Protein AF-A0A1G0WG07-F1 (afdb_monomer_lite)

Structure (mmCIF, N/CA/C/O backbone):
data_AF-A0A1G0WG07-F1
#
_entry.id   AF-A0A1G0WG07-F1
#
loop_
_atom_site.group_PDB
_atom_site.id
_atom_site.type_symbol
_atom_site.label_atom_id
_atom_site.label_alt_id
_atom_site.label_comp_id
_atom_site.label_asym_id
_atom_site.label_entity_id
_atom_site.label_seq_id
_atom_site.pdbx_PDB_ins_code
_atom_site.Cartn_x
_atom_site.Cartn_y
_atom_site.Cartn_z
_atom_site.occupancy
_atom_site.B_iso_or_equiv
_atom_site.auth_seq_id
_atom_site.auth_comp_id
_atom_site.auth_asym_id
_atom_site.auth_atom_id
_atom_site.pdbx_PDB_model_num
ATOM 1 N N . MET A 1 1 ? -19.596 -6.725 24.950 1.00 87.00 1 MET A N 1
ATOM 2 C CA . MET A 1 1 ? -20.699 -6.196 24.105 1.00 87.00 1 MET A CA 1
ATOM 3 C C . MET A 1 1 ? -20.210 -5.169 23.087 1.00 87.00 1 MET A C 1
ATOM 5 O O . MET A 1 1 ? -20.253 -5.503 21.915 1.00 87.00 1 MET A O 1
ATOM 9 N N . LEU A 1 2 ? -19.733 -3.978 23.482 1.00 92.81 2 LEU A N 1
ATOM 10 C CA . LEU A 1 2 ? -19.114 -3.009 22.552 1.00 92.81 2 LEU A CA 1
ATOM 11 C C . LEU A 1 2 ? -17.633 -3.329 22.285 1.00 92.81 2 LEU A C 1
ATOM 13 O O . LEU A 1 2 ? -17.226 -3.402 21.132 1.00 92.81 2 LEU A O 1
ATOM 17 N N . GLU A 1 3 ? -16.863 -3.596 23.345 1.00 92.25 3 GLU A N 1
ATOM 18 C CA . GLU A 1 3 ? -15.443 -3.988 23.284 1.00 92.25 3 GLU A CA 1
ATOM 19 C C . GLU A 1 3 ? -15.195 -5.109 22.257 1.00 92.25 3 GLU A C 1
ATOM 21 O O . GLU A 1 3 ? -14.347 -4.994 21.378 1.00 92.25 3 GLU A O 1
ATOM 26 N N . ASP A 1 4 ? -16.015 -6.165 22.296 1.00 95.06 4 ASP A N 1
ATOM 27 C CA . ASP A 1 4 ? -15.903 -7.305 21.379 1.00 95.06 4 ASP A CA 1
ATOM 28 C C . ASP A 1 4 ? -16.138 -6.910 19.916 1.00 95.06 4 ASP A C 1
ATOM 30 O O . ASP A 1 4 ? -15.509 -7.465 19.016 1.00 95.06 4 ASP A O 1
ATOM 34 N N . GLN A 1 5 ? -17.051 -5.968 19.659 1.00 96.38 5 GLN A N 1
ATOM 35 C CA . GLN A 1 5 ? -17.321 -5.482 18.305 1.00 96.38 5 GLN A CA 1
ATOM 36 C C . GLN A 1 5 ? -16.187 -4.589 17.807 1.00 96.38 5 GLN A C 1
ATOM 38 O O . GLN A 1 5 ? -15.785 -4.716 16.654 1.00 96.38 5 GLN A O 1
ATOM 43 N N . LEU A 1 6 ? -15.618 -3.754 18.681 1.00 94.75 6 LEU A N 1
ATOM 44 C CA . LEU A 1 6 ? -14.428 -2.964 18.367 1.00 94.75 6 LEU A CA 1
ATOM 45 C C . LEU A 1 6 ? -13.230 -3.864 18.062 1.00 94.75 6 LEU A C 1
ATOM 47 O O . LEU A 1 6 ? -12.547 -3.641 17.069 1.00 94.75 6 LEU A O 1
ATOM 51 N N . ASN A 1 7 ? -13.013 -4.923 18.842 1.00 94.75 7 ASN A N 1
ATOM 52 C CA . ASN A 1 7 ? -11.935 -5.881 18.592 1.00 94.75 7 ASN A CA 1
ATOM 53 C C . ASN A 1 7 ? -12.128 -6.630 17.268 1.00 94.75 7 ASN A C 1
ATOM 55 O O . ASN A 1 7 ? -11.175 -6.797 16.509 1.00 94.75 7 ASN A O 1
ATOM 59 N N . LYS A 1 8 ? -13.365 -7.017 16.933 1.00 96.38 8 LYS A N 1
ATOM 60 C CA . LYS A 1 8 ? -13.684 -7.587 15.613 1.00 96.38 8 LYS A CA 1
ATOM 61 C C . LYS A 1 8 ? -13.436 -6.590 14.484 1.00 96.38 8 LYS A C 1
ATOM 63 O O . LYS A 1 8 ? -12.919 -6.982 13.444 1.00 96.38 8 LYS A O 1
ATOM 68 N N . LEU A 1 9 ? -13.797 -5.323 14.671 1.00 96.38 9 LEU A N 1
ATOM 69 C CA . LEU A 1 9 ? -13.581 -4.277 13.676 1.00 96.38 9 LEU A CA 1
ATOM 70 C C . LEU A 1 9 ? -12.082 -4.005 13.465 1.00 96.38 9 LEU A C 1
ATOM 72 O O . LEU A 1 9 ? -11.634 -3.954 12.323 1.00 96.38 9 LEU A O 1
ATOM 76 N N . LYS A 1 10 ? -11.300 -3.941 14.551 1.00 95.75 10 LYS A N 1
ATOM 77 C CA . LYS A 1 10 ? -9.831 -3.867 14.511 1.00 95.75 10 LYS A CA 1
ATOM 78 C C . LYS A 1 10 ? -9.229 -5.056 13.759 1.00 95.75 10 LYS A C 1
ATOM 80 O O . LYS A 1 10 ? -8.422 -4.870 12.860 1.00 95.75 10 LYS A O 1
ATOM 85 N N . ALA A 1 11 ? -9.666 -6.278 14.055 1.00 96.94 11 ALA A N 1
ATOM 86 C CA . ALA A 1 11 ? -9.187 -7.459 13.337 1.00 96.94 11 ALA A CA 1
ATOM 87 C C . ALA A 1 11 ? -9.511 -7.404 11.831 1.00 96.94 11 ALA A C 1
ATO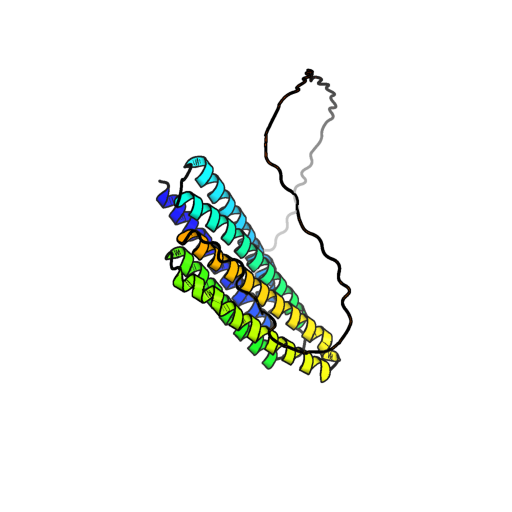M 89 O O . ALA A 1 11 ? -8.692 -7.816 11.012 1.00 96.94 11 ALA A O 1
ATOM 90 N N . LYS A 1 12 ? -10.678 -6.864 11.451 1.00 97.75 12 LYS A N 1
ATOM 91 C CA . LYS A 1 12 ? -11.056 -6.692 10.040 1.00 97.75 12 LYS A CA 1
ATOM 92 C C . LYS A 1 12 ? -10.177 -5.680 9.312 1.00 97.75 12 LYS A C 1
ATOM 94 O O . LYS A 1 12 ? -9.732 -5.995 8.215 1.00 97.75 12 LYS A O 1
ATOM 99 N N . ILE A 1 13 ? -9.909 -4.511 9.902 1.00 97.56 13 ILE A N 1
ATOM 100 C CA . ILE A 1 13 ? -9.054 -3.504 9.252 1.00 97.56 13 ILE A CA 1
ATOM 101 C C . ILE A 1 13 ? -7.608 -4.001 9.116 1.00 97.56 13 ILE A C 1
ATOM 103 O O . ILE A 1 13 ? -6.990 -3.790 8.080 1.00 97.56 13 ILE A O 1
ATOM 107 N N . VAL A 1 14 ? -7.100 -4.761 10.094 1.00 97.75 14 VAL A N 1
ATOM 108 C CA . VAL A 1 14 ? -5.780 -5.413 10.002 1.00 97.75 14 VAL A CA 1
ATOM 109 C C . VAL A 1 14 ? -5.756 -6.463 8.892 1.00 97.75 14 VAL A C 1
ATOM 111 O O . VAL A 1 14 ? -4.827 -6.496 8.091 1.00 97.75 14 VAL A O 1
ATOM 114 N N . GLY A 1 15 ? -6.797 -7.297 8.803 1.00 98.12 15 GLY A N 1
ATOM 115 C CA . GLY A 1 15 ? -6.937 -8.258 7.709 1.00 98.12 15 GLY A CA 1
ATOM 116 C C . GLY A 1 15 ? -7.023 -7.583 6.337 1.00 98.12 15 GLY A C 1
ATOM 117 O O . GLY A 1 15 ? -6.453 -8.090 5.374 1.00 98.12 15 GLY A O 1
ATOM 118 N N . TYR A 1 16 ? -7.682 -6.424 6.250 1.00 98.50 16 TYR A N 1
ATOM 119 C CA . TYR A 1 16 ? -7.740 -5.648 5.015 1.00 98.50 16 TYR A CA 1
ATOM 120 C C . TYR A 1 16 ? -6.374 -5.059 4.646 1.00 98.50 16 TYR A C 1
ATOM 122 O O . TYR A 1 16 ? -5.946 -5.195 3.504 1.00 98.50 16 TYR A O 1
ATOM 130 N N . ALA A 1 17 ? -5.636 -4.510 5.612 1.00 98.38 17 ALA A N 1
ATOM 131 C CA . ALA A 1 17 ? -4.284 -4.020 5.365 1.00 98.38 17 ALA A CA 1
ATOM 132 C C . ALA A 1 17 ? -3.335 -5.125 4.874 1.00 98.38 17 ALA A C 1
ATOM 134 O O . ALA A 1 17 ? -2.576 -4.899 3.938 1.00 98.38 17 ALA A O 1
ATOM 135 N N . PHE A 1 18 ? -3.429 -6.337 5.432 1.00 98.31 18 PHE A N 1
ATOM 136 C CA . PHE A 1 18 ? -2.672 -7.493 4.940 1.00 98.31 18 PHE A CA 1
ATOM 137 C C . PHE A 1 18 ? -3.059 -7.883 3.504 1.00 98.31 18 PHE A C 1
ATOM 139 O O . PHE A 1 18 ? -2.205 -8.256 2.700 1.00 98.31 18 PHE A O 1
ATOM 146 N N . HIS A 1 19 ? -4.347 -7.786 3.155 1.00 98.62 19 HIS A N 1
ATOM 147 C CA . HIS A 1 19 ? -4.805 -8.008 1.781 1.00 98.62 19 HIS A CA 1
ATOM 148 C C . HIS A 1 19 ? -4.189 -6.985 0.817 1.00 98.62 19 HIS A C 1
ATOM 150 O O . HIS A 1 19 ? -3.658 -7.371 -0.221 1.00 98.62 19 HIS A O 1
ATOM 156 N N . VAL A 1 20 ? -4.168 -5.702 1.188 1.00 98.69 20 VAL A N 1
ATOM 157 C CA . VAL A 1 20 ? -3.525 -4.639 0.396 1.00 98.69 20 VAL A CA 1
ATOM 158 C C . VAL A 1 20 ? -2.007 -4.840 0.300 1.00 98.69 20 VAL A C 1
ATOM 160 O O . VAL A 1 20 ? -1.458 -4.754 -0.794 1.00 98.69 20 VAL A O 1
ATOM 163 N N . GLU A 1 21 ? -1.325 -5.199 1.391 1.00 98.50 21 GLU A N 1
ATOM 164 C CA . GLU A 1 21 ? 0.102 -5.573 1.375 1.00 98.50 21 GLU A CA 1
ATOM 165 C C . GLU A 1 21 ? 0.363 -6.725 0.387 1.00 98.50 21 GLU A C 1
ATOM 167 O O . GLU A 1 21 ? 1.323 -6.706 -0.387 1.00 98.50 21 GLU A O 1
ATOM 172 N N . SER A 1 22 ? -0.524 -7.726 0.351 1.00 98.56 22 SER A N 1
ATOM 173 C CA . SER A 1 22 ? -0.447 -8.809 -0.630 1.00 98.56 22 SER A CA 1
ATOM 174 C C . SER A 1 22 ? -0.618 -8.303 -2.064 1.00 98.56 22 SER A C 1
ATOM 176 O O . SER A 1 22 ? 0.142 -8.727 -2.935 1.00 98.56 22 SER A O 1
ATOM 178 N N . MET A 1 23 ? -1.544 -7.372 -2.316 1.00 98.75 23 MET A N 1
ATOM 179 C CA . MET A 1 23 ? -1.727 -6.754 -3.636 1.00 98.75 23 MET A CA 1
ATOM 180 C C . MET A 1 23 ? -0.480 -5.991 -4.094 1.00 98.75 23 MET A C 1
ATOM 182 O O . MET A 1 23 ? -0.070 -6.150 -5.245 1.00 98.75 23 MET A O 1
ATOM 186 N N . ILE A 1 24 ? 0.167 -5.230 -3.201 1.00 98.69 24 ILE A N 1
ATOM 187 C CA . ILE A 1 24 ? 1.438 -4.545 -3.490 1.00 98.69 24 ILE A CA 1
ATOM 188 C C . ILE A 1 24 ? 2.483 -5.585 -3.901 1.00 98.69 24 ILE A C 1
ATOM 190 O O . ILE A 1 24 ? 3.029 -5.518 -5.003 1.00 98.69 24 ILE A O 1
ATOM 194 N N . ASN A 1 25 ? 2.701 -6.599 -3.061 1.00 98.56 25 ASN A N 1
ATOM 195 C CA . ASN A 1 25 ? 3.687 -7.650 -3.309 1.00 98.56 25 ASN A CA 1
ATOM 196 C C . ASN A 1 25 ? 3.441 -8.400 -4.620 1.00 98.56 25 ASN A C 1
ATOM 198 O O . ASN A 1 25 ? 4.381 -8.624 -5.383 1.00 98.56 25 ASN A O 1
ATOM 202 N N . LYS A 1 26 ? 2.188 -8.764 -4.910 1.00 98.62 26 LYS A N 1
ATOM 203 C CA . LYS A 1 26 ? 1.831 -9.420 -6.169 1.00 98.62 26 LYS A CA 1
ATOM 204 C C . LYS A 1 26 ? 2.062 -8.489 -7.355 1.00 98.62 26 LYS A C 1
ATOM 206 O O . LYS A 1 26 ? 2.710 -8.897 -8.304 1.00 98.62 26 LYS A O 1
ATOM 211 N N . SER A 1 27 ? 1.621 -7.234 -7.303 1.00 98.50 27 SER A N 1
ATOM 212 C CA . SER A 1 27 ? 1.800 -6.301 -8.426 1.00 98.50 27 SER A CA 1
ATOM 213 C C . SER A 1 27 ? 3.279 -6.116 -8.807 1.00 98.50 27 SER A C 1
ATOM 215 O O . SER A 1 27 ? 3.632 -6.154 -9.986 1.00 98.50 27 SER A O 1
ATOM 217 N N . ILE A 1 28 ? 4.168 -6.026 -7.811 1.00 98.38 28 ILE A N 1
ATOM 218 C CA . ILE A 1 28 ? 5.613 -5.890 -8.027 1.00 98.38 28 ILE A CA 1
ATOM 219 C C . ILE A 1 28 ? 6.247 -7.206 -8.464 1.00 98.38 28 ILE A C 1
ATOM 221 O O . ILE A 1 28 ? 7.062 -7.212 -9.385 1.00 98.38 28 ILE A O 1
ATOM 225 N N . LYS A 1 29 ? 5.854 -8.332 -7.866 1.00 98.12 29 LYS A N 1
ATOM 226 C CA . LYS A 1 29 ? 6.338 -9.644 -8.298 1.00 98.12 29 LYS A CA 1
ATOM 227 C C . LYS A 1 29 ? 5.943 -9.932 -9.749 1.00 98.12 29 LYS A C 1
ATOM 229 O O . LYS A 1 29 ? 6.784 -10.358 -10.528 1.00 98.12 29 LYS A O 1
ATOM 234 N N . GLY A 1 30 ? 4.702 -9.635 -10.128 1.00 97.88 30 GLY A N 1
ATOM 235 C CA . GLY A 1 30 ? 4.205 -9.818 -11.491 1.00 97.88 30 GLY A CA 1
ATOM 236 C C . GLY A 1 30 ? 4.960 -8.957 -12.498 1.00 97.88 30 GLY A C 1
ATOM 237 O O . GLY A 1 30 ? 5.296 -9.434 -13.576 1.00 97.88 30 GLY A O 1
ATOM 238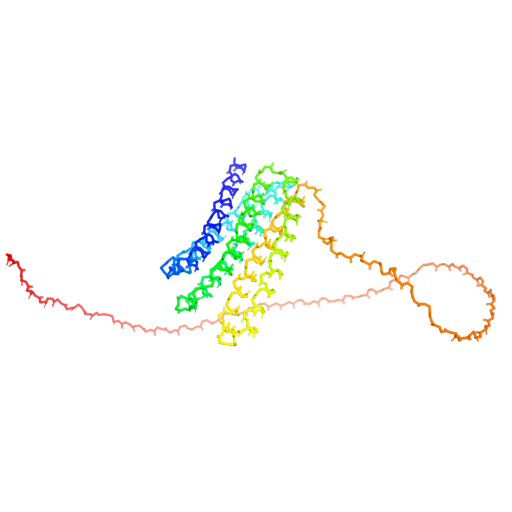 N N . LEU A 1 31 ? 5.317 -7.727 -12.117 1.00 97.75 31 LEU A N 1
ATOM 239 C CA . LEU A 1 31 ? 6.201 -6.870 -12.906 1.00 97.75 31 LEU A CA 1
ATOM 240 C C . LEU A 1 31 ? 7.608 -7.473 -13.071 1.00 97.75 31 LEU A C 1
ATOM 242 O O . LEU A 1 31 ? 8.140 -7.495 -14.178 1.00 97.75 31 LEU A O 1
ATOM 246 N N . MET A 1 32 ? 8.226 -7.937 -11.981 1.00 96.38 32 MET A N 1
ATOM 247 C CA . MET A 1 32 ? 9.599 -8.460 -11.991 1.00 96.38 32 MET A CA 1
ATOM 248 C C . MET A 1 32 ? 9.723 -9.776 -12.762 1.00 96.38 32 MET A C 1
ATOM 250 O O . MET A 1 32 ? 10.661 -9.949 -13.542 1.00 96.38 32 MET A O 1
ATOM 254 N N . ASP A 1 33 ? 8.767 -10.677 -12.551 1.00 96.00 33 ASP A N 1
ATOM 255 C CA . ASP A 1 33 ? 8.741 -12.015 -13.141 1.00 96.00 33 ASP A CA 1
ATOM 256 C C . ASP A 1 33 ? 8.069 -12.023 -14.527 1.00 96.00 33 ASP A C 1
ATOM 258 O O . ASP A 1 33 ? 8.083 -13.047 -15.210 1.00 96.00 33 ASP A O 1
ATOM 262 N N . LYS A 1 34 ? 7.503 -10.882 -14.956 1.00 95.62 34 LYS A N 1
ATOM 263 C CA . LYS A 1 34 ? 6.673 -10.736 -16.166 1.00 95.62 34 LYS A CA 1
ATOM 264 C C . LYS A 1 34 ? 5.502 -11.721 -16.204 1.00 95.62 34 LYS A C 1
ATOM 266 O O . LYS A 1 34 ? 5.149 -12.267 -17.248 1.00 95.62 34 LYS A O 1
ATOM 271 N N . ASP A 1 35 ? 4.908 -11.951 -15.041 1.00 97.56 35 ASP A N 1
ATOM 272 C CA . ASP A 1 35 ? 3.830 -12.911 -14.845 1.00 97.56 35 ASP A CA 1
ATOM 273 C C . ASP A 1 35 ? 2.472 -12.235 -15.083 1.00 97.56 35 ASP A C 1
ATOM 275 O O . ASP A 1 35 ? 1.926 -11.555 -14.209 1.00 97.56 35 ASP A O 1
ATOM 279 N N . SER A 1 36 ? 1.909 -12.427 -16.281 1.00 97.62 36 SER A N 1
ATOM 280 C CA . SER A 1 36 ? 0.592 -11.888 -16.632 1.00 97.62 36 SER A CA 1
ATOM 281 C C . SER A 1 36 ? -0.531 -12.424 -15.756 1.00 97.62 36 SER A C 1
ATOM 283 O O . SER A 1 36 ? -1.519 -11.718 -15.545 1.00 97.62 36 SER A O 1
ATOM 285 N N . ASP A 1 37 ? -0.431 -13.666 -15.284 1.00 98.00 37 ASP A N 1
ATOM 286 C CA . ASP A 1 37 ? -1.499 -14.306 -14.521 1.00 98.00 37 ASP A CA 1
ATOM 287 C C . ASP A 1 37 ? -1.595 -13.671 -13.138 1.00 98.00 37 ASP A C 1
ATOM 289 O O . ASP A 1 37 ? -2.684 -13.282 -12.712 1.00 98.00 37 ASP A O 1
ATOM 293 N N . LEU A 1 38 ? -0.448 -13.442 -12.501 1.00 97.94 38 LEU A N 1
ATOM 294 C CA . LEU A 1 38 ? -0.357 -12.762 -11.214 1.00 97.94 38 LEU A CA 1
ATOM 295 C C . LEU A 1 38 ? -0.844 -11.301 -11.293 1.00 97.94 38 LEU A C 1
ATOM 297 O O . LEU A 1 38 ? -1.561 -10.830 -10.410 1.00 97.94 38 LEU A O 1
ATOM 301 N N . LEU A 1 39 ? -0.525 -10.583 -12.375 1.00 98.44 39 LEU A N 1
ATOM 302 C CA . LEU A 1 39 ? -1.027 -9.219 -12.606 1.00 98.44 39 LEU A CA 1
ATOM 303 C C . LEU A 1 39 ? -2.549 -9.201 -12.823 1.00 98.44 39 LEU A C 1
ATOM 305 O O . LEU A 1 39 ? -3.262 -8.349 -12.287 1.00 98.44 39 LEU A O 1
ATOM 309 N N . ASN A 1 40 ? -3.072 -10.166 -13.583 1.00 98.19 40 ASN A N 1
ATOM 310 C CA . ASN A 1 40 ? -4.511 -10.336 -13.768 1.00 98.19 40 ASN A CA 1
ATOM 311 C C . ASN A 1 40 ? -5.225 -10.732 -12.470 1.00 98.19 40 ASN A C 1
ATOM 313 O O . ASN A 1 40 ? -6.372 -10.327 -12.274 1.00 98.19 40 ASN A O 1
ATOM 317 N N . GLU A 1 41 ? -4.573 -11.496 -11.593 1.00 98.31 41 GLU A N 1
ATOM 318 C CA . GLU A 1 41 ? -5.093 -11.852 -10.274 1.00 98.31 41 GLU A CA 1
ATOM 319 C C . GLU A 1 41 ? -5.378 -10.598 -9.442 1.00 98.31 41 GLU A C 1
ATOM 321 O O . GLU A 1 41 ? -6.509 -10.419 -8.976 1.00 98.31 41 GLU A O 1
ATOM 326 N N . VAL A 1 42 ? -4.403 -9.683 -9.361 1.00 98.56 42 VAL A N 1
ATOM 327 C CA . VAL A 1 42 ? -4.550 -8.414 -8.630 1.00 98.56 42 VAL A CA 1
ATOM 328 C C . VAL A 1 42 ? -5.745 -7.618 -9.158 1.00 98.56 42 VAL A C 1
ATOM 330 O O . VAL A 1 42 ? -6.625 -7.220 -8.393 1.00 98.56 42 VAL A O 1
ATOM 333 N N . MET A 1 43 ? -5.826 -7.438 -10.478 1.00 98.25 43 MET A N 1
ATOM 334 C CA . MET A 1 43 ? -6.872 -6.616 -11.094 1.00 98.25 43 MET A CA 1
ATOM 335 C C . MET A 1 43 ? -8.266 -7.251 -11.068 1.00 98.25 43 MET A C 1
ATOM 337 O O . MET A 1 43 ? -9.258 -6.540 -11.031 1.00 98.25 43 MET A O 1
ATOM 341 N N . LYS A 1 44 ? -8.393 -8.580 -11.170 1.00 95.12 44 LYS A N 1
ATOM 342 C CA . LYS A 1 44 ? -9.708 -9.230 -11.365 1.00 95.12 44 LYS A CA 1
ATOM 343 C C . LYS A 1 44 ? -10.280 -9.843 -10.097 1.00 95.12 44 LYS A C 1
ATOM 345 O O . LYS A 1 44 ? -11.509 -9.966 -9.997 1.00 95.12 44 LYS A O 1
ATOM 350 N N . HIS A 1 45 ? -9.416 -10.275 -9.183 1.00 97.31 45 HIS A N 1
ATOM 351 C CA . HIS A 1 45 ? -9.789 -11.021 -7.985 1.00 97.31 45 HIS A CA 1
ATOM 352 C C . HIS A 1 45 ? -9.510 -10.221 -6.717 1.00 97.31 45 HIS A C 1
ATOM 354 O O . HIS A 1 45 ? -10.421 -10.070 -5.892 1.00 97.31 45 HIS A O 1
ATOM 360 N N . ASP A 1 46 ? -8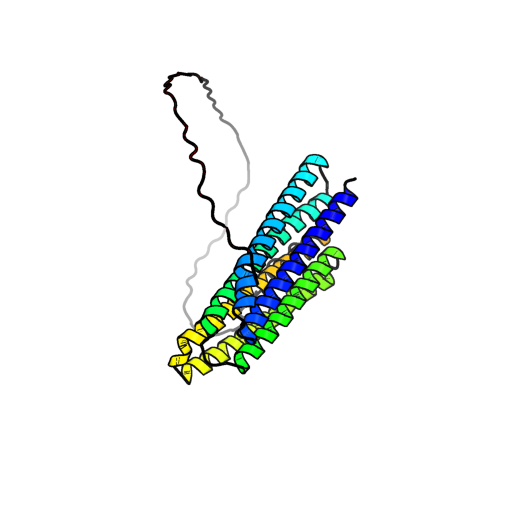.304 -9.673 -6.577 1.00 97.94 46 ASP A N 1
ATOM 361 C CA . ASP A 1 46 ? -7.937 -8.967 -5.352 1.00 97.94 46 ASP A CA 1
ATOM 362 C C . ASP A 1 46 ? -8.644 -7.611 -5.234 1.00 97.94 46 ASP A C 1
ATOM 364 O O . ASP A 1 46 ? -9.160 -7.324 -4.156 1.00 97.94 46 ASP A O 1
ATOM 368 N N . GLU A 1 47 ? -8.794 -6.847 -6.327 1.00 97.31 47 GLU A N 1
ATOM 369 C CA . GLU A 1 47 ? -9.586 -5.597 -6.375 1.00 97.31 47 GLU A CA 1
ATOM 370 C C . GLU A 1 47 ? -11.028 -5.824 -5.884 1.00 97.31 47 GLU A C 1
ATOM 372 O O . GLU A 1 47 ? -11.532 -5.146 -4.991 1.00 97.31 47 GLU A O 1
ATOM 377 N N . LYS A 1 48 ? -11.697 -6.870 -6.388 1.00 97.81 48 LYS A N 1
ATOM 378 C CA . LYS A 1 48 ? -13.063 -7.211 -5.949 1.00 97.81 48 LYS A CA 1
ATOM 379 C C . LYS A 1 48 ? -13.127 -7.592 -4.476 1.00 97.81 48 LYS A C 1
ATOM 381 O O . LYS A 1 48 ? -14.166 -7.403 -3.842 1.00 97.81 48 LYS A O 1
ATOM 386 N N . SER A 1 49 ? -12.072 -8.210 -3.958 1.00 98.12 49 SER A N 1
ATOM 387 C CA . SER A 1 49 ? -11.993 -8.600 -2.552 1.00 98.12 49 SER A CA 1
ATOM 388 C C . SER A 1 49 ? -11.752 -7.378 -1.666 1.00 98.12 49 SER A C 1
ATOM 390 O O . SER A 1 49 ? -12.430 -7.250 -0.648 1.00 98.12 49 SER A O 1
ATOM 392 N N . ALA A 1 50 ? -10.897 -6.448 -2.101 1.00 98.31 50 ALA A N 1
ATOM 393 C CA . ALA A 1 50 ? -10.655 -5.164 -1.450 1.00 98.31 50 ALA A CA 1
ATOM 394 C C . ALA A 1 50 ? -11.946 -4.337 -1.341 1.00 98.31 50 ALA A C 1
ATOM 396 O O . ALA A 1 50 ? -12.370 -4.020 -0.232 1.00 98.31 50 ALA A O 1
ATOM 397 N N . ASN A 1 51 ? -12.669 -4.150 -2.449 1.00 98.06 51 ASN A N 1
ATOM 398 C CA . ASN A 1 51 ? -13.936 -3.403 -2.461 1.00 98.06 51 ASN A CA 1
ATOM 399 C C . ASN A 1 51 ? -14.988 -4.024 -1.529 1.00 98.06 51 ASN A C 1
ATOM 401 O O . ASN A 1 51 ? -15.740 -3.334 -0.848 1.00 98.06 51 ASN A O 1
ATOM 405 N N . LYS A 1 52 ? -15.048 -5.360 -1.444 1.00 98.19 52 LYS A N 1
ATOM 406 C CA . LYS A 1 52 ? -15.956 -6.034 -0.501 1.00 98.19 52 LYS A CA 1
ATOM 407 C C . LYS A 1 52 ? -15.555 -5.814 0.956 1.00 98.19 52 LYS A C 1
ATOM 409 O O . LYS A 1 52 ? -16.441 -5.725 1.808 1.00 98.19 52 LYS A O 1
ATOM 414 N N . LEU A 1 53 ? -14.255 -5.810 1.254 1.00 98.31 53 LEU A N 1
ATOM 415 C CA . LEU A 1 53 ? -13.738 -5.561 2.599 1.00 98.31 53 LEU A CA 1
ATOM 416 C C . LEU A 1 53 ? -14.031 -4.123 3.025 1.00 98.31 53 LEU A C 1
ATOM 418 O O . LEU A 1 53 ? -14.575 -3.943 4.115 1.00 98.31 53 LEU A O 1
ATOM 422 N N . GLU A 1 54 ? -13.781 -3.156 2.141 1.00 98.31 54 GLU A N 1
ATOM 423 C CA . GLU A 1 54 ? -14.085 -1.737 2.338 1.00 98.31 54 GLU A CA 1
ATOM 424 C C . GLU A 1 54 ? -15.557 -1.540 2.723 1.00 98.31 54 GLU A C 1
ATOM 426 O O . GLU A 1 54 ? -15.847 -1.123 3.851 1.00 98.31 54 GLU A O 1
ATOM 431 N N . MET A 1 55 ? -16.485 -1.998 1.877 1.00 98.31 55 MET A N 1
ATOM 432 C CA . MET A 1 55 ? -17.923 -1.867 2.126 1.00 98.31 55 MET A CA 1
ATOM 433 C C . MET A 1 55 ? -18.354 -2.566 3.422 1.00 98.31 55 MET A C 1
ATOM 435 O O . MET A 1 55 ? -19.266 -2.118 4.127 1.00 98.31 55 MET A O 1
ATOM 439 N N . ASN A 1 56 ? -17.745 -3.715 3.739 1.00 98.25 56 ASN A N 1
ATOM 440 C CA . ASN A 1 56 ? -18.069 -4.457 4.953 1.00 98.25 56 ASN A CA 1
ATOM 441 C C . ASN A 1 56 ? -17.631 -3.695 6.203 1.00 98.25 56 ASN A C 1
ATOM 443 O O . ASN A 1 56 ? -18.390 -3.647 7.173 1.00 98.25 56 ASN A O 1
ATOM 447 N N . ILE A 1 57 ? -16.416 -3.146 6.198 1.00 98.50 57 ILE A N 1
ATOM 448 C CA . ILE A 1 57 ? -15.851 -2.388 7.315 1.00 98.50 57 ILE A CA 1
ATOM 449 C C . ILE A 1 57 ? -16.690 -1.136 7.558 1.00 98.50 57 ILE A C 1
ATOM 451 O O . ILE A 1 57 ? -17.167 -0.964 8.680 1.00 98.50 57 ILE A O 1
ATOM 455 N N . ASP A 1 58 ? -16.994 -0.365 6.515 1.00 98.12 58 ASP A N 1
ATOM 456 C CA . ASP A 1 58 ? -17.830 0.835 6.605 1.00 98.12 58 ASP A CA 1
ATOM 457 C C . ASP A 1 58 ? -19.213 0.537 7.184 1.00 98.12 58 ASP A C 1
ATOM 459 O O . ASP A 1 58 ? -19.666 1.180 8.139 1.00 98.12 58 ASP A O 1
ATOM 463 N N . LYS A 1 59 ? -19.862 -0.525 6.694 1.00 98.06 59 LYS A N 1
ATOM 464 C CA . LYS A 1 59 ? -21.143 -0.972 7.243 1.00 98.06 59 LYS A CA 1
ATOM 465 C C . LYS A 1 59 ? -21.039 -1.324 8.728 1.00 98.06 59 LYS A C 1
ATOM 467 O O . LYS A 1 59 ? -21.938 -0.981 9.496 1.00 98.06 59 LYS A O 1
ATOM 472 N N . ASN A 1 60 ? -19.973 -2.004 9.155 1.00 97.75 60 ASN A N 1
ATOM 473 C CA . ASN A 1 60 ? -19.793 -2.342 10.570 1.00 97.75 60 ASN A CA 1
ATOM 474 C C . ASN A 1 60 ? -19.565 -1.093 11.424 1.00 97.75 60 ASN A C 1
ATOM 476 O O . ASN A 1 60 ? -20.122 -1.023 12.518 1.00 97.75 60 ASN A O 1
ATOM 480 N N . CYS A 1 61 ? -18.793 -0.116 10.939 1.00 98.00 61 CYS A N 1
ATOM 481 C CA . CYS A 1 61 ? -18.589 1.161 11.623 1.00 98.00 61 CYS A CA 1
ATOM 482 C C . CYS A 1 61 ? -19.933 1.847 11.898 1.00 98.00 61 CYS A C 1
ATOM 484 O O . CYS A 1 61 ? -20.237 2.170 13.048 1.00 98.00 61 CYS A O 1
ATOM 486 N N . VAL A 1 62 ? -20.784 1.972 10.873 1.00 97.75 62 VAL A N 1
ATOM 487 C CA . VAL A 1 62 ? -22.124 2.571 10.999 1.00 97.75 62 VAL A CA 1
ATOM 488 C C . VAL A 1 62 ? -23.003 1.789 11.976 1.00 97.75 62 VAL A C 1
ATOM 490 O O . VAL A 1 62 ? -23.630 2.387 12.851 1.00 97.75 62 VAL A O 1
ATOM 493 N N . VAL A 1 63 ? -23.029 0.455 11.875 1.00 97.56 63 VAL A N 1
ATOM 494 C CA . VAL A 1 63 ? -23.816 -0.401 12.779 1.00 97.56 63 VAL A CA 1
ATOM 495 C C . VAL A 1 63 ? -23.364 -0.241 14.229 1.00 97.56 63 VAL A C 1
ATOM 497 O O . VAL A 1 63 ? -24.207 -0.094 15.110 1.00 97.56 63 VAL A O 1
ATOM 500 N N . ILE A 1 64 ? -22.054 -0.230 14.491 1.00 97.38 64 ILE A N 1
ATOM 501 C CA . ILE A 1 64 ? -21.525 -0.085 15.852 1.00 97.38 64 ILE A CA 1
ATOM 502 C C . ILE A 1 64 ? -21.892 1.288 16.426 1.00 97.38 64 ILE A C 1
ATOM 504 O O . ILE A 1 64 ? -22.332 1.366 17.575 1.00 97.38 64 ILE A O 1
ATOM 508 N N . ILE A 1 65 ? -21.766 2.357 15.633 1.00 97.62 65 ILE A N 1
ATOM 509 C CA . ILE A 1 65 ? -22.144 3.711 16.059 1.00 97.62 65 ILE A CA 1
ATOM 510 C C . ILE A 1 65 ? -23.637 3.772 16.397 1.00 97.62 65 ILE A C 1
ATOM 512 O O . ILE A 1 65 ? -24.004 4.213 17.487 1.00 97.62 65 ILE A O 1
ATOM 516 N N . ALA A 1 66 ? -24.492 3.291 15.492 1.00 97.12 66 ALA A N 1
ATOM 517 C CA . ALA A 1 66 ? -25.941 3.350 15.652 1.00 97.12 66 ALA A CA 1
ATOM 518 C C . ALA A 1 66 ? -26.444 2.489 16.821 1.00 97.12 66 ALA A C 1
ATOM 520 O O . ALA A 1 66 ? -27.331 2.909 17.559 1.00 97.12 66 ALA A O 1
ATOM 521 N N . GLN A 1 67 ? -25.880 1.293 17.005 1.00 96.88 67 GLN A N 1
ATOM 522 C CA . GLN A 1 67 ? -26.358 0.335 18.001 1.00 96.88 67 GLN A CA 1
ATOM 523 C C . GLN A 1 67 ? -25.859 0.634 19.417 1.00 96.88 67 GLN A C 1
ATOM 525 O O . GLN A 1 67 ? -26.589 0.402 20.379 1.00 96.88 67 GLN A O 1
ATOM 530 N N . TYR A 1 68 ? -24.615 1.097 19.560 1.00 96.12 68 TYR A N 1
ATOM 531 C CA . TYR A 1 68 ? -23.969 1.218 20.871 1.00 96.12 68 TYR A CA 1
ATOM 532 C C . TYR A 1 68 ? -23.718 2.661 21.307 1.00 96.12 68 TYR A C 1
ATOM 534 O O . TYR A 1 68 ? -23.349 2.863 22.461 1.00 96.12 68 TYR A O 1
ATOM 542 N N . SER A 1 69 ? -23.889 3.644 20.413 1.00 95.12 69 SER A N 1
ATOM 543 C CA . SER A 1 69 ? -23.629 5.069 20.682 1.00 95.12 69 SER A CA 1
ATOM 544 C C . SER A 1 69 ? -22.297 5.299 21.426 1.00 95.12 69 SER A C 1
ATOM 546 O O . SER A 1 69 ? -22.284 5.872 22.518 1.00 95.12 69 SER A O 1
ATOM 548 N N . PRO A 1 70 ? -21.166 4.801 20.883 1.00 94.25 70 PRO A N 1
ATOM 549 C CA . PRO A 1 70 ? -19.869 4.872 21.541 1.00 94.25 70 PRO A CA 1
ATOM 550 C C . PRO A 1 70 ? -19.453 6.329 21.758 1.00 94.25 70 PRO A C 1
ATOM 552 O O . PRO A 1 70 ? -19.716 7.194 20.925 1.00 94.25 70 PRO A O 1
ATOM 555 N N . LEU A 1 71 ? -18.762 6.591 22.866 1.00 91.81 71 LEU A N 1
ATOM 556 C CA . LEU A 1 71 ? -18.303 7.926 23.246 1.00 91.81 71 LEU A CA 1
ATOM 557 C C . LEU A 1 71 ? -16.778 7.980 23.352 1.00 91.81 71 LEU A C 1
ATOM 559 O O . LEU A 1 71 ? -16.115 6.955 23.532 1.00 91.81 71 LEU A O 1
ATOM 563 N N . ALA A 1 72 ? -16.242 9.200 23.275 1.00 88.62 72 ALA A N 1
ATOM 564 C CA . ALA A 1 72 ? -14.832 9.516 23.490 1.00 88.62 72 ALA A CA 1
ATOM 565 C C . ALA A 1 72 ? -13.885 8.594 22.696 1.00 88.62 72 ALA A C 1
ATOM 567 O O . ALA A 1 72 ? -13.909 8.599 21.465 1.00 88.62 72 ALA A O 1
ATOM 568 N N . VAL A 1 73 ? -13.061 7.808 23.395 1.00 86.94 73 VAL A N 1
ATOM 569 C CA . VAL A 1 73 ? -12.022 6.949 22.807 1.00 86.94 73 VAL A CA 1
ATOM 570 C C . VAL A 1 73 ? -12.616 5.946 21.818 1.00 86.94 73 VAL A C 1
ATOM 572 O O . VAL A 1 73 ? -12.117 5.831 20.705 1.00 86.94 73 VAL A O 1
ATOM 575 N N . ASN A 1 74 ? -13.734 5.299 22.163 1.00 91.75 74 ASN A N 1
ATOM 576 C CA . ASN A 1 74 ? -14.354 4.284 21.307 1.00 91.75 74 ASN A CA 1
ATOM 577 C C . ASN A 1 74 ? -14.863 4.874 19.987 1.00 91.75 74 ASN A C 1
ATOM 579 O O . ASN A 1 74 ? -14.687 4.268 18.932 1.00 91.75 74 ASN A O 1
ATOM 583 N N . LEU A 1 75 ? -15.462 6.070 20.033 1.00 92.94 75 LEU A N 1
ATOM 584 C CA . LEU A 1 75 ? -15.893 6.766 18.821 1.00 92.94 75 LEU A CA 1
ATOM 585 C C . LEU A 1 75 ? -14.690 7.171 17.969 1.00 92.94 75 LEU A C 1
ATOM 587 O O . LEU A 1 75 ? -14.696 6.950 16.763 1.00 92.94 75 LEU A O 1
ATOM 591 N N . ARG A 1 76 ? -13.636 7.710 18.595 1.00 90.06 76 ARG A N 1
ATOM 592 C CA . ARG A 1 76 ? -12.413 8.106 17.890 1.00 90.06 76 ARG A CA 1
ATOM 593 C C . ARG A 1 76 ? -11.749 6.922 17.190 1.00 90.06 76 ARG A C 1
ATOM 595 O O . ARG A 1 76 ? -11.361 7.060 16.037 1.00 90.06 76 ARG A O 1
ATOM 602 N N . THR A 1 77 ? -11.688 5.759 17.840 1.00 91.44 77 THR A N 1
ATOM 603 C CA . THR A 1 77 ? -11.190 4.524 17.221 1.00 91.44 77 THR A CA 1
ATOM 604 C C . THR A 1 77 ? -12.006 4.141 15.988 1.00 91.44 77 THR A C 1
ATOM 606 O O . THR A 1 77 ? -11.420 3.806 14.967 1.00 91.44 77 THR A O 1
ATOM 609 N N . ILE A 1 78 ? -13.341 4.213 16.040 1.00 95.38 78 ILE A N 1
ATOM 610 C CA . ILE A 1 78 ? -14.182 3.883 14.876 1.00 95.38 78 ILE A CA 1
ATOM 611 C C . ILE A 1 78 ? -13.950 4.876 13.734 1.00 95.38 78 ILE A C 1
ATOM 613 O O . ILE A 1 78 ? -13.776 4.457 12.594 1.00 95.38 78 ILE A O 1
ATOM 617 N N . LEU A 1 79 ? -13.905 6.177 14.031 1.00 94.69 79 LEU A N 1
ATOM 618 C CA . LEU A 1 79 ? -13.652 7.210 13.022 1.00 94.69 79 LEU A CA 1
ATOM 619 C C . LEU A 1 79 ? -12.277 7.041 12.370 1.00 94.69 79 LEU A C 1
ATOM 621 O O . LEU A 1 79 ? -12.151 7.183 11.159 1.00 94.69 79 LEU A O 1
ATOM 625 N N . MET A 1 80 ? -11.262 6.692 13.159 1.00 93.44 80 MET A N 1
ATOM 626 C CA . MET A 1 80 ? -9.934 6.384 12.644 1.00 93.44 80 MET A CA 1
ATOM 627 C C . MET A 1 80 ? -9.958 5.160 11.722 1.00 93.44 80 MET A C 1
ATOM 629 O O . MET A 1 80 ? -9.409 5.223 10.628 1.00 93.44 80 MET A O 1
ATOM 633 N N . ILE A 1 81 ? -10.660 4.087 12.103 1.00 96.56 81 ILE A N 1
ATOM 634 C CA . ILE A 1 81 ? -10.820 2.906 11.241 1.00 96.56 81 ILE A CA 1
ATOM 635 C C . ILE A 1 81 ? -11.501 3.275 9.918 1.00 96.56 81 ILE A C 1
ATOM 637 O O . ILE A 1 81 ? -11.070 2.786 8.883 1.00 96.56 81 ILE A O 1
ATOM 641 N N . MET A 1 82 ? -12.514 4.149 9.919 1.00 97.50 82 MET A N 1
ATOM 642 C CA . MET A 1 82 ? -13.148 4.617 8.676 1.00 97.50 82 MET A CA 1
ATOM 643 C C . MET A 1 82 ? -12.164 5.373 7.771 1.00 97.50 82 MET A C 1
ATOM 645 O O . MET A 1 82 ? -12.166 5.170 6.560 1.00 97.50 82 MET A O 1
ATOM 649 N N . LYS A 1 83 ? -11.294 6.217 8.341 1.00 96.88 83 LYS A N 1
ATOM 650 C CA . LYS A 1 83 ? -10.257 6.919 7.565 1.00 96.88 83 LYS A CA 1
ATOM 651 C C . LYS A 1 83 ? -9.231 5.949 6.981 1.00 96.88 83 LYS A C 1
ATOM 653 O O . LYS A 1 83 ? -8.981 5.991 5.782 1.00 96.88 83 LYS A O 1
ATOM 658 N N . MET A 1 84 ? -8.731 5.021 7.800 1.00 97.12 84 MET A N 1
ATOM 659 C CA . MET A 1 84 ? -7.825 3.961 7.351 1.00 97.12 84 MET A CA 1
ATOM 660 C C . MET A 1 84 ? -8.460 3.092 6.261 1.00 97.12 84 MET A C 1
ATOM 662 O O . MET A 1 84 ? -7.775 2.694 5.330 1.00 97.12 84 MET A O 1
ATOM 666 N N . ASN A 1 85 ? -9.760 2.799 6.363 1.00 98.31 85 ASN A N 1
ATOM 667 C CA . ASN A 1 85 ? -10.487 2.001 5.376 1.00 98.31 85 ASN A CA 1
ATOM 668 C C . ASN A 1 85 ? -10.457 2.656 3.986 1.00 98.31 85 ASN A C 1
ATOM 670 O O . ASN A 1 85 ? -10.163 1.986 3.001 1.00 98.31 85 ASN A O 1
ATOM 674 N N . ASN A 1 86 ? -10.684 3.972 3.935 1.00 98.12 86 ASN A N 1
ATOM 675 C CA . ASN A 1 86 ? -10.578 4.770 2.714 1.00 98.12 86 ASN A CA 1
ATOM 676 C C . ASN A 1 86 ? -9.136 4.803 2.180 1.00 98.12 86 ASN A C 1
ATOM 678 O O . ASN A 1 86 ? -8.906 4.554 1.002 1.00 98.12 86 ASN A O 1
ATOM 682 N N . ASP A 1 87 ? -8.143 5.049 3.039 1.00 98.56 87 ASP A N 1
ATOM 683 C CA . ASP A 1 87 ? -6.745 5.056 2.594 1.00 98.56 87 ASP A CA 1
ATOM 684 C C . ASP A 1 87 ? -6.312 3.686 2.035 1.00 98.56 87 ASP A C 1
ATOM 686 O O . ASP A 1 87 ? -5.634 3.640 1.010 1.00 98.56 87 ASP A O 1
ATOM 690 N N . LEU A 1 88 ? -6.754 2.573 2.636 1.00 98.69 88 LEU A N 1
ATOM 691 C CA . LEU A 1 88 ? -6.488 1.214 2.146 1.00 98.69 88 LEU A CA 1
ATOM 692 C C . LEU A 1 88 ? -7.167 0.906 0.803 1.00 98.69 88 LEU A C 1
ATOM 694 O O . LEU A 1 88 ? -6.559 0.245 -0.037 1.00 98.69 88 LEU A O 1
ATOM 698 N N . GLU A 1 89 ? -8.393 1.380 0.575 1.00 98.50 89 GLU A N 1
ATOM 699 C CA . GLU A 1 89 ? -9.060 1.245 -0.729 1.00 98.50 89 GLU A CA 1
ATOM 700 C C . GLU A 1 89 ? -8.290 1.982 -1.825 1.00 98.50 89 GLU A C 1
ATOM 702 O O . GLU A 1 89 ? -7.939 1.390 -2.847 1.00 98.50 89 GLU A O 1
ATOM 707 N N . ARG A 1 90 ? -7.863 3.213 -1.546 1.00 98.62 90 ARG A N 1
ATOM 708 C CA . ARG A 1 90 ? -7.050 3.988 -2.487 1.00 98.62 90 ARG A CA 1
ATOM 709 C C . ARG A 1 90 ? -5.700 3.326 -2.759 1.00 98.62 90 ARG A C 1
ATOM 711 O O . ARG A 1 90 ? -5.204 3.371 -3.884 1.00 98.62 90 ARG A O 1
ATOM 718 N N . MET A 1 91 ? -5.090 2.688 -1.758 1.00 98.81 91 MET A N 1
ATOM 719 C CA . MET A 1 91 ? -3.880 1.884 -1.964 1.00 98.81 91 MET A CA 1
ATOM 720 C C . MET A 1 91 ? -4.146 0.674 -2.870 1.00 98.81 91 MET A C 1
ATOM 722 O O . MET A 1 91 ? -3.325 0.383 -3.743 1.00 98.81 91 MET A O 1
ATOM 726 N N . ALA A 1 92 ? -5.277 -0.017 -2.694 1.00 98.75 92 ALA A N 1
ATOM 727 C CA . ALA A 1 92 ? -5.671 -1.139 -3.544 1.00 98.75 92 ALA A CA 1
ATOM 728 C C . ALA A 1 92 ? -5.822 -0.699 -5.012 1.00 98.75 92 ALA A C 1
ATOM 730 O O . ALA A 1 92 ? -5.269 -1.347 -5.903 1.00 98.75 92 ALA A O 1
ATOM 731 N N . ASP A 1 93 ? -6.449 0.452 -5.258 1.00 98.56 93 ASP A N 1
ATOM 732 C CA . ASP A 1 93 ? -6.557 1.057 -6.591 1.00 98.56 93 ASP A CA 1
ATOM 733 C C . ASP A 1 93 ? -5.186 1.355 -7.216 1.00 98.56 93 ASP A C 1
ATOM 735 O O . ASP A 1 93 ? -4.943 1.085 -8.399 1.00 98.56 93 ASP A O 1
ATOM 739 N N . HIS A 1 94 ? -4.244 1.874 -6.425 1.00 98.81 94 HIS A N 1
ATOM 740 C CA . HIS A 1 94 ? -2.875 2.091 -6.889 1.00 98.81 94 HIS A CA 1
ATOM 741 C C . HIS A 1 94 ? -2.170 0.774 -7.256 1.00 98.81 94 HIS A C 1
ATOM 743 O O . HIS A 1 94 ? -1.448 0.740 -8.254 1.00 98.81 94 HIS A O 1
ATOM 749 N N . CYS A 1 95 ? -2.426 -0.328 -6.543 1.00 98.81 95 CYS A N 1
ATOM 750 C CA . CYS A 1 95 ? -1.907 -1.655 -6.905 1.00 98.81 95 CYS A CA 1
ATOM 751 C C . CYS A 1 95 ? -2.471 -2.155 -8.243 1.00 98.81 95 CYS A C 1
ATOM 753 O O . CYS A 1 95 ? -1.752 -2.753 -9.051 1.00 98.81 95 CYS A O 1
ATOM 755 N N . VAL A 1 96 ? -3.752 -1.888 -8.509 1.00 98.69 96 VAL A N 1
ATOM 756 C CA . VAL A 1 96 ? -4.390 -2.206 -9.793 1.00 98.69 96 VAL A CA 1
ATOM 757 C C . VAL A 1 96 ? -3.750 -1.394 -10.921 1.00 98.69 96 VAL A C 1
ATOM 759 O O . VAL A 1 96 ? -3.440 -1.951 -11.973 1.00 98.69 96 VAL A O 1
ATOM 762 N N . ASN A 1 97 ? -3.477 -0.106 -10.703 1.00 98.69 97 ASN A N 1
ATOM 763 C CA . ASN A 1 97 ? -2.791 0.735 -11.688 1.00 98.69 97 ASN A CA 1
ATOM 764 C C . ASN A 1 97 ? -1.356 0.268 -11.963 1.00 98.69 97 ASN A C 1
ATOM 766 O O . ASN A 1 97 ? -0.974 0.171 -13.127 1.00 98.69 97 ASN A O 1
ATOM 770 N N . ILE A 1 98 ? -0.594 -0.099 -10.923 1.00 98.75 98 ILE A N 1
ATOM 771 C CA . ILE A 1 98 ? 0.730 -0.725 -11.084 1.00 98.75 98 ILE A CA 1
ATOM 772 C C . ILE A 1 98 ? 0.611 -1.976 -11.953 1.00 98.75 98 ILE A C 1
ATOM 774 O O . ILE A 1 98 ? 1.396 -2.157 -12.879 1.00 98.75 98 ILE A O 1
ATOM 778 N N . SER A 1 99 ? -0.399 -2.810 -11.694 1.00 98.69 99 SER A N 1
ATOM 779 C CA . SER A 1 99 ? -0.585 -4.063 -12.426 1.00 98.69 99 SER A CA 1
ATOM 780 C C . SER A 1 99 ? -0.936 -3.845 -13.901 1.00 98.69 99 SER A C 1
ATOM 782 O O . SER A 1 99 ? -0.458 -4.585 -14.757 1.00 98.69 99 SER A O 1
ATOM 784 N N . ARG A 1 100 ? -1.717 -2.801 -14.215 1.00 98.31 100 ARG A N 1
ATOM 785 C CA . ARG A 1 100 ? -2.010 -2.390 -15.600 1.00 98.31 100 ARG A CA 1
ATOM 786 C C . ARG A 1 100 ? -0.743 -1.935 -16.325 1.00 98.31 100 ARG A C 1
ATOM 788 O O . ARG A 1 100 ? -0.453 -2.456 -17.394 1.00 98.31 100 ARG A O 1
ATOM 795 N N . CYS A 1 101 ? 0.040 -1.039 -15.721 1.00 97.50 101 CYS A N 1
ATOM 796 C CA . CYS A 1 101 ? 1.316 -0.594 -16.292 1.00 97.50 101 CYS A CA 1
ATOM 797 C C . CYS A 1 101 ? 2.303 -1.756 -16.477 1.00 97.50 101 CYS A C 1
ATOM 799 O O . CYS A 1 101 ? 3.027 -1.813 -17.466 1.00 97.50 101 CYS A O 1
ATOM 801 N N . ALA A 1 102 ? 2.330 -2.702 -15.535 1.00 97.62 102 ALA A N 1
ATOM 802 C CA . ALA A 1 102 ? 3.195 -3.872 -15.608 1.00 97.62 102 ALA A CA 1
ATOM 803 C C . ALA A 1 102 ? 2.823 -4.821 -16.759 1.00 97.62 102 ALA A C 1
ATOM 805 O O . ALA A 1 102 ? 3.720 -5.405 -17.363 1.00 97.62 102 ALA A O 1
ATOM 806 N N . LEU A 1 103 ? 1.535 -4.949 -17.101 1.00 96.94 103 LEU A N 1
ATOM 807 C CA . LEU A 1 103 ? 1.107 -5.735 -18.264 1.00 96.94 103 LEU A CA 1
ATOM 808 C C . LEU A 1 103 ? 1.644 -5.155 -19.575 1.00 96.94 103 LEU A C 1
ATOM 810 O O . LEU A 1 103 ? 2.113 -5.915 -20.420 1.00 96.94 103 LEU A O 1
ATOM 814 N N . ASP A 1 104 ? 1.641 -3.827 -19.714 1.00 95.50 104 ASP A N 1
ATOM 815 C CA . ASP A 1 104 ? 2.181 -3.137 -20.895 1.00 95.50 104 ASP A CA 1
ATOM 816 C C . ASP A 1 104 ? 3.705 -3.334 -21.053 1.00 95.50 104 ASP A C 1
ATOM 818 O O . ASP A 1 104 ? 4.261 -3.058 -22.112 1.00 95.50 104 ASP A O 1
ATOM 822 N N . LEU A 1 105 ? 4.391 -3.819 -20.011 1.00 95.81 105 LEU A N 1
ATOM 823 C CA . LEU A 1 105 ? 5.840 -4.036 -19.973 1.00 95.81 105 LEU A CA 1
ATOM 824 C C . LEU A 1 105 ? 6.264 -5.501 -20.183 1.00 95.81 105 LEU A C 1
ATOM 826 O O . LEU A 1 105 ? 7.464 -5.790 -20.211 1.00 95.81 105 LEU A O 1
ATOM 830 N N . ILE A 1 106 ? 5.323 -6.441 -20.330 1.00 93.38 106 ILE A N 1
ATOM 831 C CA . ILE A 1 106 ? 5.638 -7.879 -20.430 1.00 93.38 106 ILE A CA 1
ATOM 832 C C . ILE A 1 106 ? 6.527 -8.179 -21.638 1.00 93.38 106 ILE A C 1
ATOM 834 O O . ILE A 1 106 ? 7.558 -8.848 -21.498 1.00 93.38 106 ILE A O 1
ATOM 838 N N . ASP A 1 107 ? 6.172 -7.644 -22.803 1.00 92.06 107 ASP A N 1
ATOM 839 C CA . ASP A 1 107 ? 6.875 -7.913 -24.062 1.00 92.06 107 ASP A CA 1
ATOM 840 C C . ASP A 1 107 ? 8.102 -7.007 -24.273 1.00 92.06 107 ASP A C 1
ATOM 842 O O . ASP A 1 107 ? 8.884 -7.209 -25.202 1.00 92.06 107 ASP A O 1
ATOM 846 N N . GLU A 1 108 ? 8.315 -6.037 -23.382 1.00 92.75 108 GLU A N 1
ATOM 847 C CA . GLU A 1 108 ? 9.383 -5.043 -23.491 1.00 92.75 108 GLU A CA 1
ATOM 848 C C . GLU A 1 108 ? 10.729 -5.565 -22.958 1.00 92.75 108 GLU A C 1
ATOM 850 O O . GLU A 1 108 ? 10.770 -6.476 -22.128 1.00 92.75 108 GLU A O 1
ATOM 855 N N . PRO A 1 109 ? 11.881 -5.023 -23.386 1.00 85.81 109 PRO A N 1
ATOM 856 C CA . PRO A 1 109 ? 13.183 -5.456 -22.887 1.00 85.81 109 PRO A CA 1
ATOM 857 C C . PRO A 1 109 ? 13.303 -5.354 -21.362 1.00 85.81 109 PRO A C 1
ATOM 859 O O . PRO A 1 109 ? 12.847 -4.397 -20.738 1.00 85.81 109 PRO A O 1
ATOM 862 N N . ASN A 1 110 ? 13.957 -6.343 -20.748 1.00 84.19 110 ASN A N 1
ATOM 863 C CA . ASN A 1 110 ? 14.118 -6.366 -19.298 1.00 84.19 110 ASN A CA 1
ATOM 864 C C . ASN A 1 110 ? 15.075 -5.252 -18.829 1.00 84.19 110 ASN A C 1
ATOM 866 O O . ASN A 1 110 ? 16.227 -5.195 -19.258 1.00 84.19 110 ASN A O 1
ATOM 870 N N . GLN A 1 111 ? 14.607 -4.401 -17.916 1.00 87.44 111 GLN A N 1
ATOM 871 C CA . GLN A 1 111 ? 15.368 -3.302 -17.321 1.00 87.44 111 GLN A CA 1
ATOM 872 C C . GLN A 1 111 ? 15.769 -3.652 -15.882 1.00 87.44 111 GLN A C 1
ATOM 874 O O . GLN A 1 111 ? 15.299 -3.043 -14.922 1.00 87.44 111 GLN A O 1
ATOM 879 N N . THR A 1 112 ? 16.651 -4.645 -15.716 1.00 90.25 112 THR A N 1
ATOM 880 C CA . THR A 1 112 ? 17.003 -5.237 -14.407 1.00 90.25 112 THR A CA 1
ATOM 881 C C . THR A 1 112 ? 17.361 -4.202 -13.337 1.00 90.25 112 THR A C 1
ATOM 883 O O . THR A 1 112 ? 16.949 -4.330 -12.183 1.00 90.25 112 THR A O 1
ATOM 886 N N . LYS A 1 113 ? 18.111 -3.155 -13.708 1.00 93.00 113 LYS A N 1
ATOM 887 C CA . LYS A 1 113 ? 18.496 -2.087 -12.775 1.00 93.00 113 LYS A CA 1
ATOM 888 C C . LYS A 1 113 ? 17.274 -1.299 -12.281 1.00 93.00 113 LYS A C 1
ATOM 890 O O . LYS A 1 113 ? 17.115 -1.127 -11.078 1.00 93.00 113 LYS A O 1
ATOM 895 N N . ILE A 1 114 ? 16.395 -0.892 -13.197 1.00 96.44 114 ILE A N 1
ATOM 896 C CA . ILE A 1 114 ? 15.157 -0.159 -12.895 1.00 96.44 114 ILE A CA 1
ATOM 897 C C . ILE A 1 114 ? 14.226 -1.008 -12.025 1.00 96.44 114 ILE A C 1
ATOM 899 O O . ILE A 1 114 ? 13.733 -0.530 -11.006 1.00 96.44 114 ILE A O 1
ATOM 903 N N . LEU A 1 115 ? 14.050 -2.287 -12.368 1.00 96.44 115 LEU A N 1
ATOM 904 C CA . LEU A 1 115 ? 13.239 -3.222 -11.582 1.00 96.44 115 LEU A CA 1
ATOM 905 C C . LEU A 1 115 ? 13.773 -3.402 -10.158 1.00 96.44 115 LEU A C 1
ATOM 907 O O . LEU A 1 115 ? 12.994 -3.446 -9.211 1.00 96.44 115 LEU A O 1
ATOM 911 N N . THR A 1 116 ? 15.097 -3.447 -9.989 1.00 96.56 116 THR A N 1
ATOM 912 C CA . THR A 1 116 ? 15.723 -3.519 -8.660 1.00 96.56 116 THR A CA 1
ATOM 913 C C . THR A 1 116 ? 15.402 -2.271 -7.835 1.00 96.56 116 THR A C 1
ATOM 915 O O . THR A 1 116 ? 15.017 -2.388 -6.673 1.00 96.56 116 THR A O 1
ATOM 918 N N . SER A 1 117 ? 15.504 -1.080 -8.433 1.00 97.00 117 SER A N 1
ATOM 919 C CA . SER A 1 117 ? 15.153 0.183 -7.771 1.00 97.00 117 SER A CA 1
ATOM 920 C C . SER A 1 117 ? 13.672 0.231 -7.369 1.00 97.00 117 SER A C 1
ATOM 922 O O . SER A 1 117 ? 13.357 0.605 -6.240 1.00 97.00 117 SER A O 1
ATOM 924 N N . ILE A 1 118 ? 12.764 -0.214 -8.246 1.00 98.06 118 ILE A N 1
ATOM 925 C CA . ILE A 1 118 ? 11.324 -0.319 -7.953 1.00 98.06 118 ILE A CA 1
ATOM 926 C C . ILE A 1 118 ? 11.064 -1.286 -6.794 1.00 98.06 118 ILE A C 1
ATOM 928 O O . ILE A 1 118 ? 10.319 -0.957 -5.871 1.00 98.06 118 ILE A O 1
ATOM 932 N N . HIS A 1 119 ? 11.709 -2.454 -6.803 1.00 97.50 119 HIS A N 1
ATOM 933 C CA . HIS A 1 119 ? 11.565 -3.435 -5.734 1.00 97.50 119 HIS A CA 1
ATOM 934 C C . HIS A 1 119 ? 12.004 -2.864 -4.378 1.00 97.50 119 HIS A C 1
ATOM 936 O O . HIS A 1 119 ? 11.273 -2.985 -3.395 1.00 97.50 119 HIS A O 1
ATOM 942 N N . ILE A 1 120 ? 13.135 -2.151 -4.329 1.00 96.94 120 ILE A N 1
ATOM 943 C CA . ILE A 1 120 ? 13.610 -1.485 -3.107 1.00 96.94 120 ILE A CA 1
ATOM 944 C C . ILE A 1 120 ? 12.580 -0.476 -2.588 1.00 96.94 120 ILE A C 1
ATOM 946 O O . ILE A 1 120 ? 12.325 -0.445 -1.384 1.00 96.94 120 ILE A O 1
ATOM 950 N N . ILE A 1 121 ? 11.977 0.329 -3.470 1.00 98.00 121 ILE A N 1
ATOM 951 C CA . ILE A 1 121 ? 10.920 1.274 -3.083 1.00 98.00 121 ILE A CA 1
ATOM 952 C C . ILE A 1 121 ? 9.728 0.513 -2.493 1.00 98.00 121 ILE A C 1
ATOM 954 O O . ILE A 1 121 ? 9.277 0.843 -1.398 1.00 98.00 121 ILE A O 1
ATOM 958 N N . SER A 1 122 ? 9.260 -0.540 -3.168 1.00 98.25 122 SER A N 1
ATOM 959 C CA . SER A 1 122 ? 8.109 -1.325 -2.706 1.00 98.25 122 SER A CA 1
ATOM 960 C C . SER A 1 122 ? 8.328 -1.971 -1.334 1.00 98.25 122 SER A C 1
ATOM 962 O O . SER A 1 122 ? 7.439 -1.943 -0.488 1.00 98.25 122 SER A O 1
ATOM 964 N N . GLU A 1 123 ? 9.540 -2.460 -1.063 1.00 97.88 123 GLU A N 1
ATOM 965 C CA . GLU A 1 123 ? 9.919 -3.027 0.233 1.00 97.88 123 GLU A CA 1
ATOM 966 C C . GLU A 1 123 ? 9.842 -1.991 1.359 1.00 97.88 123 GLU A C 1
ATOM 968 O O . GLU A 1 123 ? 9.440 -2.314 2.478 1.00 97.88 123 GLU A O 1
ATOM 973 N N . GLN A 1 124 ? 10.219 -0.738 1.085 1.00 98.00 124 GLN A N 1
ATOM 974 C CA . GLN A 1 124 ? 10.085 0.335 2.072 1.00 98.00 124 GLN A CA 1
ATOM 975 C C . GLN A 1 124 ? 8.622 0.692 2.312 1.00 98.00 124 GLN A C 1
ATOM 977 O O . GLN A 1 124 ? 8.215 0.813 3.466 1.00 98.00 124 GLN A O 1
ATOM 982 N N . VAL A 1 125 ? 7.823 0.786 1.248 1.00 98.38 125 VAL A N 1
ATOM 983 C CA . VAL A 1 125 ? 6.385 1.066 1.343 1.00 98.38 125 VAL A CA 1
ATOM 984 C C . VAL A 1 125 ? 5.662 -0.014 2.153 1.00 98.38 125 VAL A C 1
ATOM 986 O O . VAL A 1 125 ? 4.919 0.317 3.073 1.00 98.38 125 VAL A O 1
ATOM 989 N N . ASN A 1 126 ? 5.939 -1.298 1.909 1.00 98.00 126 ASN A N 1
ATOM 990 C CA . ASN A 1 126 ? 5.359 -2.397 2.690 1.00 98.00 126 ASN A CA 1
ATOM 991 C C . ASN A 1 126 ? 5.729 -2.320 4.176 1.00 98.00 126 ASN A C 1
ATOM 993 O O . ASN A 1 126 ? 4.877 -2.516 5.041 1.00 98.00 126 ASN A O 1
ATOM 997 N N . LYS A 1 127 ? 6.989 -1.996 4.495 1.00 98.06 127 LYS A N 1
ATOM 998 C CA . LYS A 1 127 ? 7.422 -1.810 5.890 1.00 98.06 127 LYS A CA 1
ATOM 999 C C . LYS A 1 127 ? 6.705 -0.638 6.547 1.00 98.06 127 LYS A C 1
ATOM 1001 O O . LYS A 1 127 ? 6.257 -0.775 7.680 1.00 98.06 127 LYS A O 1
ATOM 1006 N N . MET A 1 128 ? 6.575 0.485 5.841 1.00 98.38 128 MET A N 1
ATOM 1007 C CA . MET A 1 128 ? 5.820 1.637 6.330 1.00 98.38 128 MET A CA 1
ATOM 1008 C C . MET A 1 128 ? 4.356 1.262 6.592 1.00 98.38 128 MET A C 1
ATOM 1010 O O . MET A 1 128 ? 3.832 1.622 7.642 1.00 98.38 128 MET A O 1
ATOM 1014 N N . LEU A 1 129 ? 3.710 0.515 5.685 1.00 98.50 129 LEU A N 1
ATOM 1015 C CA . LEU A 1 129 ? 2.309 0.106 5.829 1.00 98.50 129 LEU A CA 1
ATOM 1016 C C . LEU A 1 129 ? 2.137 -0.819 7.029 1.00 98.50 129 LEU A C 1
ATOM 1018 O O . LEU A 1 129 ? 1.287 -0.595 7.884 1.00 98.50 129 LEU A O 1
ATOM 1022 N N . LYS A 1 130 ? 2.988 -1.835 7.143 1.00 98.00 130 LYS A N 1
ATOM 1023 C CA . LYS A 1 130 ? 2.969 -2.749 8.282 1.00 98.00 130 LYS A CA 1
ATOM 1024 C C . LYS A 1 130 ? 3.135 -2.008 9.609 1.00 98.00 130 LYS A C 1
ATOM 1026 O O . LYS A 1 130 ? 2.384 -2.253 10.552 1.00 98.00 130 LYS A O 1
ATOM 1031 N N . ASP A 1 131 ? 4.099 -1.098 9.682 1.00 98.19 131 ASP A N 1
ATOM 1032 C CA . ASP A 1 131 ? 4.395 -0.366 10.910 1.00 98.19 131 ASP A CA 1
ATOM 1033 C C . ASP A 1 131 ? 3.324 0.683 11.238 1.00 98.19 131 ASP A C 1
ATOM 1035 O O . ASP A 1 131 ? 3.017 0.878 12.414 1.00 98.19 131 ASP A O 1
ATOM 1039 N N . SER A 1 132 ? 2.676 1.294 10.238 1.00 97.81 132 SER A N 1
ATOM 1040 C CA . SER A 1 132 ? 1.545 2.203 10.468 1.00 97.81 132 SER A CA 1
ATOM 1041 C C . SER A 1 132 ? 0.353 1.456 11.074 1.00 97.81 132 SER A C 1
ATOM 1043 O O . SER A 1 132 ? -0.236 1.916 12.055 1.00 97.81 132 SER A O 1
ATOM 1045 N N . ILE A 1 133 ? 0.063 0.244 10.597 1.00 97.25 133 ILE A N 1
ATOM 1046 C CA . ILE A 1 133 ? -0.977 -0.618 11.169 1.00 97.25 133 ILE A CA 1
ATOM 1047 C C . ILE A 1 133 ? -0.598 -1.107 12.573 1.00 97.25 133 ILE A C 1
ATOM 1049 O O . ILE A 1 133 ? -1.435 -1.064 13.475 1.00 97.25 133 ILE A O 1
ATOM 1053 N N . ASN A 1 134 ? 0.651 -1.522 12.800 1.00 97.00 134 ASN A N 1
ATOM 1054 C CA . ASN A 1 134 ? 1.110 -1.926 14.135 1.00 97.00 134 ASN A CA 1
ATOM 1055 C C . ASN A 1 134 ? 1.009 -0.769 15.135 1.00 97.00 134 ASN A C 1
ATOM 1057 O O . ASN A 1 134 ? 0.499 -0.956 16.240 1.00 97.00 134 ASN A O 1
ATOM 1061 N N . SER A 1 135 ? 1.391 0.443 14.720 1.00 96.38 135 SER A N 1
ATOM 1062 C CA . SER A 1 135 ? 1.288 1.640 15.557 1.00 96.38 135 SER A CA 1
ATOM 1063 C C . SER A 1 135 ? -0.156 1.926 15.980 1.00 96.38 135 SER A C 1
ATOM 1065 O O . SER A 1 135 ? -0.402 2.292 17.129 1.00 96.38 135 SER A O 1
ATOM 1067 N N . PHE A 1 136 ? -1.130 1.664 15.102 1.00 94.38 136 PHE A N 1
ATOM 1068 C CA . PHE A 1 136 ? -2.550 1.750 15.437 1.00 94.38 136 PHE A CA 1
ATOM 1069 C C . PHE A 1 136 ? -2.981 0.691 16.461 1.00 94.38 136 PHE A C 1
ATOM 1071 O O . PHE A 1 136 ? -3.685 1.008 17.421 1.00 94.38 136 PHE A O 1
ATOM 1078 N N . ILE A 1 137 ? -2.590 -0.572 16.263 1.00 93.31 137 ILE A N 1
ATOM 1079 C CA . ILE A 1 137 ? -2.991 -1.682 17.143 1.00 93.31 137 ILE A CA 1
ATOM 1080 C C . ILE A 1 137 ? -2.440 -1.473 18.557 1.00 93.31 137 ILE A C 1
ATOM 1082 O O . ILE A 1 137 ? -3.167 -1.642 19.540 1.00 93.31 137 ILE A O 1
ATOM 1086 N N . GLU A 1 138 ? -1.164 -1.106 18.643 1.00 93.12 138 GLU A N 1
ATOM 1087 C CA . GLU A 1 138 ? -0.413 -0.989 19.894 1.00 93.12 138 GLU A CA 1
ATOM 1088 C C . GLU A 1 138 ? -0.561 0.393 20.547 1.00 93.12 138 GLU A C 1
ATOM 1090 O O . GLU A 1 138 ? -0.208 0.566 21.712 1.00 93.12 138 GLU A O 1
ATOM 1095 N N . ASN A 1 139 ? -1.168 1.356 19.846 1.00 90.88 139 ASN A N 1
ATOM 1096 C CA . ASN A 1 139 ? -1.198 2.775 20.212 1.00 90.88 139 ASN A CA 1
ATOM 1097 C C . ASN A 1 139 ? 0.220 3.353 20.401 1.00 90.88 139 ASN A C 1
ATOM 1099 O O . ASN A 1 139 ? 0.474 4.119 21.333 1.00 90.88 139 ASN A O 1
ATOM 1103 N N . ASP A 1 140 ? 1.151 2.977 19.521 1.00 94.94 140 ASP A N 1
ATOM 1104 C CA . ASP A 1 140 ? 2.542 3.429 19.567 1.00 94.94 140 ASP A CA 1
ATOM 1105 C C . ASP A 1 140 ? 2.741 4.701 18.726 1.00 94.94 140 ASP A C 1
ATOM 1107 O O . ASP A 1 140 ? 2.974 4.661 17.516 1.00 94.94 140 ASP A O 1
ATOM 1111 N N . ILE A 1 141 ? 2.687 5.859 19.390 1.00 93.69 141 ILE A N 1
ATOM 1112 C CA . ILE A 1 141 ? 2.933 7.166 18.760 1.00 93.69 141 ILE A CA 1
ATOM 1113 C C . ILE A 1 141 ? 4.347 7.262 18.168 1.00 93.69 141 ILE A C 1
ATOM 1115 O O . ILE A 1 141 ? 4.539 7.928 17.149 1.00 93.69 141 ILE A O 1
ATOM 1119 N N . ASN A 1 142 ? 5.354 6.654 18.801 1.00 95.50 142 ASN A N 1
ATOM 1120 C CA . ASN A 1 142 ? 6.735 6.781 18.340 1.00 95.50 142 ASN A CA 1
ATOM 1121 C C . ASN A 1 142 ? 6.934 6.013 17.038 1.00 95.50 142 ASN A C 1
ATOM 1123 O O . ASN A 1 142 ? 7.562 6.540 16.121 1.00 95.50 142 ASN A O 1
ATOM 1127 N N . LEU A 1 143 ? 6.342 4.820 16.933 1.00 97.00 143 LEU A N 1
ATOM 1128 C CA . LEU A 1 143 ? 6.338 4.053 15.693 1.00 97.00 143 LEU A CA 1
ATOM 1129 C C . LEU A 1 143 ? 5.617 4.810 14.570 1.00 97.00 143 LEU A C 1
ATOM 1131 O O . LEU A 1 143 ? 6.135 4.892 13.460 1.00 97.00 143 LEU A O 1
ATOM 1135 N N . ALA A 1 144 ? 4.476 5.440 14.862 1.00 96.00 144 ALA A N 1
ATOM 1136 C CA . ALA A 1 144 ? 3.769 6.263 13.882 1.00 96.00 144 ALA A CA 1
ATOM 1137 C C . ALA A 1 144 ? 4.617 7.463 13.402 1.00 96.00 144 ALA A C 1
ATOM 1139 O O . ALA A 1 144 ? 4.741 7.701 12.201 1.00 96.00 144 ALA A O 1
ATOM 1140 N N . LYS A 1 145 ? 5.277 8.185 14.320 1.00 95.69 145 LYS A N 1
ATOM 1141 C CA . LYS A 1 145 ? 6.195 9.289 13.974 1.00 95.69 145 LYS A CA 1
ATOM 1142 C C . LYS A 1 145 ? 7.392 8.813 13.145 1.00 95.69 145 LYS A C 1
ATOM 1144 O O . LYS A 1 145 ? 7.818 9.515 12.227 1.00 95.69 145 LYS A O 1
ATOM 1149 N N . ASP A 1 146 ? 7.926 7.632 13.449 1.00 97.31 146 ASP A N 1
ATOM 1150 C CA . ASP A 1 146 ? 8.993 7.011 12.666 1.00 97.31 146 ASP A CA 1
ATOM 1151 C C . ASP A 1 146 ? 8.535 6.705 11.230 1.00 97.31 146 ASP A C 1
ATOM 1153 O O . ASP A 1 146 ? 9.245 7.063 10.287 1.00 97.31 146 ASP A O 1
ATOM 1157 N N . VAL A 1 147 ? 7.328 6.156 11.041 1.00 97.69 147 VAL A N 1
ATOM 1158 C CA . VAL A 1 147 ? 6.739 5.940 9.705 1.00 97.69 147 VAL A CA 1
ATOM 1159 C C . VAL A 1 147 ? 6.662 7.250 8.920 1.00 97.69 147 VAL A C 1
ATOM 1161 O O . VAL A 1 147 ? 7.157 7.301 7.794 1.00 97.69 147 VAL A O 1
ATOM 1164 N N . CYS A 1 148 ? 6.148 8.331 9.520 1.00 95.56 148 CYS A N 1
ATOM 1165 C CA . CYS A 1 148 ? 6.111 9.648 8.871 1.00 95.56 148 CYS A CA 1
ATOM 1166 C C . CYS A 1 148 ? 7.508 10.133 8.444 1.00 95.56 148 CYS A C 1
ATOM 1168 O O . CYS A 1 148 ? 7.661 10.801 7.424 1.00 95.56 148 CYS A O 1
ATOM 1170 N N . SER A 1 149 ? 8.550 9.813 9.216 1.00 95.31 149 SER A N 1
ATOM 1171 C CA . SER A 1 149 ? 9.923 10.211 8.887 1.00 95.31 149 SER A CA 1
ATOM 1172 C C . SER A 1 149 ? 10.532 9.396 7.737 1.00 95.31 149 SER A C 1
ATOM 1174 O O . SER A 1 149 ? 11.355 9.921 6.978 1.00 95.31 149 SER A O 1
ATOM 1176 N N . ARG A 1 150 ? 10.107 8.133 7.577 1.00 95.94 150 ARG A N 1
ATOM 1177 C CA . ARG A 1 150 ? 10.565 7.221 6.518 1.00 95.94 150 ARG A CA 1
ATOM 1178 C C . ARG A 1 150 ? 10.024 7.570 5.136 1.00 95.94 150 ARG A C 1
ATOM 1180 O O . ARG A 1 150 ? 10.658 7.194 4.155 1.00 95.94 150 ARG A O 1
ATOM 1187 N N . ASP A 1 151 ? 8.962 8.365 5.048 1.00 92.81 151 ASP A N 1
ATOM 1188 C CA . ASP A 1 151 ? 8.451 8.920 3.787 1.00 92.81 151 ASP A CA 1
ATOM 1189 C C . ASP A 1 151 ? 9.553 9.596 2.953 1.00 92.81 151 ASP A C 1
ATOM 1191 O O . ASP A 1 151 ? 9.686 9.380 1.749 1.00 92.81 151 ASP A O 1
ATOM 1195 N N . LYS A 1 152 ? 10.468 10.307 3.628 1.00 93.62 152 LYS A N 1
ATOM 1196 C CA . LYS A 1 152 ? 11.624 10.933 2.979 1.00 93.62 152 LYS A CA 1
ATOM 1197 C C . LYS A 1 152 ? 12.517 9.925 2.240 1.00 93.62 152 LYS A C 1
ATOM 1199 O O . LYS A 1 152 ? 13.086 10.261 1.207 1.00 93.62 152 LYS A O 1
ATOM 1204 N N . ILE A 1 153 ? 12.650 8.704 2.759 1.00 95.12 153 ILE A N 1
ATOM 1205 C CA . ILE A 1 153 ? 13.458 7.644 2.139 1.00 95.12 153 ILE A CA 1
ATOM 1206 C C . ILE A 1 153 ? 12.826 7.220 0.808 1.00 95.12 153 ILE A C 1
ATOM 1208 O O . ILE A 1 153 ? 13.545 7.027 -0.174 1.00 95.12 153 ILE A O 1
ATOM 1212 N N . VAL A 1 154 ? 11.495 7.113 0.758 1.00 95.69 154 VAL A N 1
ATOM 1213 C CA . VAL A 1 154 ? 10.750 6.805 -0.471 1.00 95.69 154 VAL A CA 1
ATOM 1214 C C . VAL A 1 154 ? 10.858 7.959 -1.470 1.00 95.69 154 VAL A C 1
ATOM 1216 O O . VAL A 1 154 ? 11.175 7.725 -2.637 1.00 95.69 154 VAL A O 1
ATOM 1219 N N . ASP A 1 155 ? 10.688 9.198 -1.004 1.00 94.62 155 ASP A N 1
ATOM 1220 C CA . ASP A 1 155 ? 10.861 10.424 -1.794 1.00 94.62 155 ASP A CA 1
ATOM 1221 C C . ASP A 1 155 ? 12.252 10.483 -2.462 1.00 94.62 155 ASP A C 1
ATOM 1223 O O . ASP A 1 155 ? 12.374 10.714 -3.670 1.00 94.62 155 ASP A O 1
ATOM 1227 N N . ASP A 1 156 ? 13.316 10.241 -1.691 1.00 96.12 156 ASP A N 1
ATOM 1228 C CA . ASP A 1 156 ? 14.697 10.261 -2.180 1.00 96.12 156 ASP A CA 1
ATOM 1229 C C . ASP A 1 156 ? 14.955 9.111 -3.176 1.00 96.12 156 ASP A C 1
ATOM 1231 O O . ASP A 1 156 ? 15.556 9.326 -4.235 1.00 96.12 156 ASP A O 1
ATOM 1235 N N . ALA A 1 157 ? 14.449 7.903 -2.899 1.00 95.69 157 ALA A N 1
ATOM 1236 C CA . ALA A 1 157 ? 14.561 6.759 -3.805 1.00 95.69 157 ALA A CA 1
ATOM 1237 C C . ALA A 1 157 ? 13.827 6.992 -5.138 1.00 95.69 157 ALA A C 1
ATOM 1239 O O . ALA A 1 157 ? 14.381 6.701 -6.203 1.00 95.69 157 ALA A O 1
ATOM 1240 N N . LYS A 1 158 ? 12.631 7.595 -5.102 1.00 95.56 158 LYS A N 1
ATOM 1241 C CA . LYS A 1 158 ? 11.886 8.024 -6.296 1.00 95.56 158 LYS A CA 1
ATOM 1242 C C . LYS A 1 158 ? 12.700 9.003 -7.134 1.00 95.56 158 LYS A C 1
ATOM 1244 O O . LYS A 1 158 ? 12.802 8.831 -8.346 1.00 95.56 158 LYS A O 1
ATOM 1249 N N . ASN A 1 159 ? 13.281 10.029 -6.513 1.00 96.00 159 ASN A N 1
ATOM 1250 C CA . ASN A 1 159 ? 14.054 11.049 -7.230 1.00 96.00 159 ASN A CA 1
ATOM 1251 C C . ASN A 1 159 ? 15.290 10.453 -7.923 1.00 96.00 159 ASN A C 1
ATOM 1253 O O . ASN A 1 159 ? 15.604 10.815 -9.063 1.00 96.00 159 ASN A O 1
ATOM 1257 N N . ASN A 1 160 ? 15.955 9.502 -7.265 1.00 96.50 160 ASN A N 1
ATOM 1258 C CA . ASN A 1 160 ? 17.062 8.762 -7.863 1.00 96.50 160 ASN A CA 1
ATOM 1259 C C . ASN A 1 160 ? 16.589 7.947 -9.073 1.00 96.50 160 ASN A C 1
ATOM 1261 O O . ASN A 1 160 ? 17.158 8.084 -10.153 1.00 96.50 160 ASN A O 1
ATOM 1265 N N . LEU A 1 161 ? 15.504 7.179 -8.933 1.00 97.12 161 LEU A N 1
ATOM 1266 C CA . LEU A 1 161 ? 14.947 6.378 -10.025 1.00 97.12 161 LEU A CA 1
ATOM 1267 C C . LEU A 1 161 ? 14.498 7.234 -11.220 1.00 97.12 161 LEU A C 1
ATOM 1269 O O . LEU A 1 161 ? 14.762 6.886 -12.368 1.00 97.12 161 LEU A O 1
ATOM 1273 N N . MET A 1 162 ? 13.890 8.394 -10.968 1.00 96.44 162 MET A N 1
ATOM 1274 C CA . MET A 1 162 ? 13.533 9.351 -12.021 1.00 96.44 162 MET A CA 1
ATOM 1275 C C . MET A 1 162 ? 14.764 9.820 -12.802 1.00 96.44 162 MET A C 1
ATOM 1277 O O . MET A 1 162 ? 14.728 9.898 -14.028 1.00 96.44 162 MET A O 1
ATOM 1281 N N . THR A 1 163 ? 15.867 10.096 -12.104 1.00 96.56 163 THR A N 1
ATOM 1282 C CA . THR A 1 163 ? 17.132 10.492 -12.739 1.00 96.56 163 THR A CA 1
ATOM 1283 C C . THR A 1 163 ? 17.692 9.362 -13.606 1.00 96.56 163 THR A C 1
ATOM 1285 O O . THR A 1 163 ? 18.148 9.614 -14.721 1.00 96.56 163 THR A O 1
ATOM 1288 N N . GLU A 1 164 ? 17.612 8.114 -13.136 1.00 95.81 164 GLU A N 1
ATOM 1289 C CA . GLU A 1 164 ? 18.032 6.941 -13.910 1.00 95.81 164 GLU A CA 1
ATOM 1290 C C . GLU A 1 164 ? 17.196 6.756 -15.182 1.00 95.81 164 GLU A C 1
ATOM 1292 O O . GLU A 1 164 ? 17.761 6.584 -16.261 1.00 95.81 164 GLU A O 1
ATOM 1297 N N . LEU A 1 165 ? 15.867 6.862 -15.082 1.00 96.75 165 LEU A N 1
ATOM 1298 C CA . LEU A 1 165 ? 14.957 6.748 -16.227 1.00 96.75 165 LEU A CA 1
ATOM 1299 C C . LEU A 1 165 ? 15.195 7.854 -17.264 1.00 96.75 165 LEU A C 1
ATOM 1301 O O . LEU A 1 165 ? 15.173 7.590 -18.464 1.00 96.75 165 LEU A O 1
ATOM 1305 N N . ILE A 1 166 ? 15.489 9.084 -16.827 1.00 96.38 166 ILE A N 1
ATOM 1306 C CA . ILE A 1 166 ? 15.877 10.176 -17.735 1.00 96.38 166 ILE A CA 1
ATOM 1307 C C . ILE A 1 166 ? 17.171 9.840 -18.484 1.00 96.38 166 ILE A C 1
ATOM 1309 O O . ILE A 1 166 ? 17.258 10.100 -19.685 1.00 96.38 166 ILE A O 1
ATOM 1313 N N . GLY A 1 167 ? 18.151 9.240 -17.803 1.00 95.56 167 GLY A N 1
ATOM 1314 C CA . GLY A 1 167 ? 19.381 8.755 -18.431 1.00 95.56 167 GLY A CA 1
ATOM 1315 C C . GLY A 1 167 ? 19.101 7.731 -19.533 1.00 95.56 167 GLY A C 1
ATOM 1316 O O . GLY A 1 167 ? 19.546 7.921 -20.663 1.00 95.56 167 GLY A O 1
ATOM 1317 N N . VAL A 1 168 ? 18.278 6.718 -19.238 1.00 94.88 168 VAL A N 1
ATOM 1318 C CA . VAL A 1 168 ? 17.866 5.688 -20.213 1.00 94.88 168 VAL A CA 1
ATOM 1319 C C . VAL A 1 168 ? 17.210 6.317 -21.447 1.00 94.88 168 VAL A C 1
ATOM 1321 O O . VAL A 1 168 ? 17.576 5.989 -22.573 1.00 94.88 168 VAL A O 1
ATOM 1324 N N . MET A 1 169 ? 16.295 7.272 -21.257 1.00 95.81 169 MET A N 1
ATOM 1325 C CA . MET A 1 169 ? 15.628 7.967 -22.368 1.00 95.81 169 MET A CA 1
ATOM 1326 C C . MET A 1 169 ? 16.577 8.836 -23.207 1.00 95.81 169 MET A C 1
ATOM 1328 O O . MET A 1 169 ? 16.311 9.082 -24.387 1.00 95.81 169 MET A O 1
ATOM 1332 N N . HIS A 1 170 ? 17.658 9.343 -22.608 1.00 96.06 170 HIS A N 1
ATOM 1333 C CA . HIS A 1 170 ? 18.666 10.122 -23.324 1.00 96.06 170 HIS A CA 1
ATOM 1334 C C . HIS A 1 170 ? 19.571 9.232 -24.182 1.00 96.06 170 HIS A C 1
ATOM 1336 O O . HIS A 1 170 ? 19.916 9.611 -25.302 1.00 96.06 170 HIS A O 1
ATOM 1342 N N . GLU A 1 171 ? 19.930 8.058 -23.661 1.00 95.56 171 GLU A N 1
ATOM 1343 C CA . GLU A 1 171 ? 20.753 7.063 -24.351 1.00 95.56 171 GLU A CA 1
ATOM 1344 C C . GLU A 1 171 ? 19.991 6.384 -25.498 1.00 95.56 171 GLU A C 1
ATOM 1346 O O . GLU A 1 171 ? 20.535 6.248 -26.596 1.00 95.56 171 GLU A O 1
ATOM 1351 N N . ASP A 1 172 ? 18.724 6.016 -25.280 1.00 94.06 172 ASP A N 1
ATOM 1352 C CA . ASP A 1 172 ? 17.879 5.359 -26.277 1.00 94.06 172 ASP A CA 1
ATOM 1353 C C . ASP A 1 172 ? 16.449 5.925 -26.293 1.00 94.06 172 ASP A C 1
ATOM 1355 O O . ASP A 1 172 ? 15.621 5.681 -25.414 1.00 94.06 172 ASP A O 1
ATOM 1359 N N . LYS A 1 173 ? 16.120 6.640 -27.375 1.00 94.94 173 LYS A N 1
ATOM 1360 C CA . LYS A 1 173 ? 14.789 7.234 -27.578 1.00 94.94 173 LYS A CA 1
ATOM 1361 C C . LYS A 1 173 ? 13.683 6.195 -27.766 1.00 94.94 173 LYS A C 1
ATOM 1363 O O . LYS A 1 173 ? 12.519 6.528 -27.559 1.00 94.94 173 LYS A O 1
ATOM 1368 N N . SER A 1 174 ? 14.007 4.968 -28.174 1.00 93.88 174 SER A N 1
ATOM 1369 C CA . SER A 1 174 ? 13.006 3.902 -28.287 1.00 93.88 174 SER A CA 1
ATOM 1370 C C . SER A 1 174 ? 12.462 3.485 -26.914 1.00 93.88 174 SER A C 1
ATOM 1372 O O . SER A 1 174 ? 11.311 3.071 -26.811 1.00 93.88 174 SER A O 1
ATOM 1374 N N . MET A 1 175 ? 13.229 3.718 -25.842 1.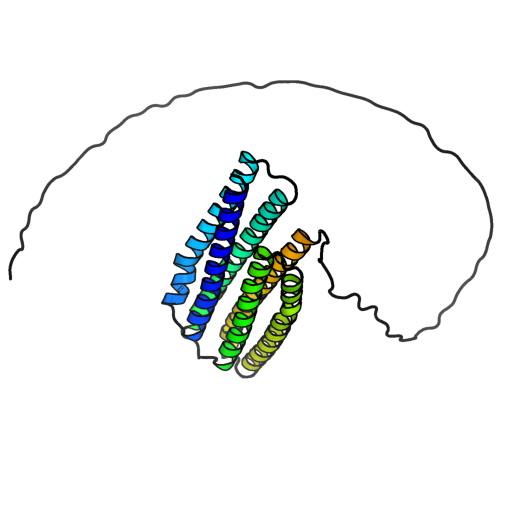00 95.06 175 MET A N 1
ATOM 1375 C CA . MET A 1 175 ? 12.854 3.398 -24.462 1.00 95.06 175 MET A CA 1
ATOM 1376 C C . MET A 1 175 ? 11.956 4.450 -23.797 1.00 95.06 175 MET A C 1
ATOM 1378 O O . MET A 1 175 ? 11.636 4.311 -22.616 1.00 95.06 175 MET A O 1
ATOM 1382 N N . ILE A 1 176 ? 11.529 5.503 -24.506 1.00 95.56 176 ILE A N 1
ATOM 1383 C CA . ILE A 1 176 ? 10.687 6.564 -23.923 1.00 95.56 176 ILE A CA 1
ATOM 1384 C C . ILE A 1 176 ? 9.368 5.991 -23.393 1.00 95.56 176 ILE A C 1
ATOM 1386 O O . ILE A 1 176 ? 9.024 6.235 -22.240 1.00 95.56 176 ILE A O 1
ATOM 1390 N N . ASN A 1 177 ? 8.654 5.191 -24.188 1.00 95.06 177 ASN A N 1
ATOM 1391 C CA . ASN A 1 177 ? 7.359 4.637 -23.774 1.00 95.06 177 ASN A CA 1
ATOM 1392 C C . ASN A 1 177 ? 7.506 3.666 -22.592 1.00 95.06 177 ASN A C 1
ATOM 1394 O O . ASN A 1 177 ? 6.758 3.756 -21.622 1.00 95.06 177 ASN A O 1
ATOM 1398 N N . VAL A 1 178 ? 8.525 2.805 -22.633 1.00 95.75 178 VAL A N 1
ATOM 1399 C CA . VAL A 1 178 ? 8.879 1.887 -21.540 1.00 95.75 178 VAL A CA 1
ATOM 1400 C C . VAL A 1 178 ? 9.190 2.657 -20.253 1.00 95.75 178 VAL A C 1
ATOM 1402 O O . VAL A 1 178 ? 8.677 2.345 -19.180 1.00 95.75 178 VAL A O 1
ATOM 1405 N N . SER A 1 179 ? 9.989 3.720 -20.357 1.00 96.88 179 SER A N 1
ATOM 1406 C CA . SER A 1 179 ? 10.358 4.561 -19.215 1.00 96.88 179 SER A CA 1
ATOM 1407 C C . SER A 1 179 ? 9.153 5.292 -18.624 1.00 96.88 179 SER A C 1
ATOM 1409 O O . SER A 1 179 ? 9.076 5.434 -17.407 1.00 96.88 179 SER A O 1
ATOM 1411 N N . MET A 1 180 ? 8.189 5.711 -19.450 1.00 97.44 180 MET A N 1
ATOM 1412 C CA . MET A 1 180 ? 6.941 6.322 -18.977 1.00 97.44 180 MET A CA 1
ATOM 1413 C C . MET A 1 180 ? 6.115 5.356 -18.118 1.00 97.44 180 MET A C 1
ATOM 1415 O O . MET A 1 180 ? 5.638 5.757 -17.059 1.00 97.44 180 MET A O 1
ATOM 1419 N N . GLN A 1 181 ? 6.028 4.078 -18.494 1.00 97.69 181 GLN A N 1
ATOM 1420 C CA . GLN A 1 181 ? 5.345 3.069 -17.674 1.00 97.69 181 GLN A CA 1
ATOM 1421 C C . GLN A 1 181 ? 6.045 2.867 -16.320 1.00 97.69 181 GLN A C 1
ATOM 1423 O O . GLN A 1 181 ? 5.392 2.822 -15.277 1.00 97.69 181 GLN A O 1
ATOM 1428 N N . PHE A 1 182 ? 7.384 2.831 -16.292 1.00 98.00 182 PHE A N 1
ATOM 1429 C CA . PHE A 1 182 ? 8.133 2.767 -15.030 1.00 98.00 182 PHE A CA 1
ATOM 1430 C C . PHE A 1 182 ? 7.952 4.015 -14.158 1.00 98.00 182 PHE A C 1
ATOM 1432 O O . PHE A 1 182 ? 7.860 3.903 -12.932 1.00 98.00 182 PHE A O 1
ATOM 1439 N N . ILE A 1 183 ? 7.871 5.200 -14.769 1.00 98.00 183 ILE A N 1
ATOM 1440 C CA . ILE A 1 183 ? 7.548 6.450 -14.072 1.00 98.00 183 ILE A CA 1
ATOM 1441 C C . ILE A 1 183 ? 6.178 6.339 -13.398 1.00 98.00 183 ILE A C 1
ATOM 1443 O O . ILE A 1 183 ? 6.045 6.698 -12.226 1.00 98.00 183 ILE A O 1
ATOM 1447 N N . ASP A 1 184 ? 5.174 5.824 -14.103 1.00 98.31 184 ASP A N 1
ATOM 1448 C CA . ASP A 1 184 ? 3.819 5.707 -13.569 1.00 98.31 184 ASP A CA 1
ATOM 1449 C C . ASP A 1 184 ? 3.718 4.641 -12.469 1.00 98.31 184 ASP A C 1
ATOM 1451 O O . ASP A 1 184 ? 3.093 4.895 -11.436 1.00 98.31 184 ASP A O 1
ATOM 1455 N N . ILE A 1 185 ? 4.423 3.512 -12.589 1.00 98.50 185 ILE A N 1
ATOM 1456 C CA . ILE A 1 185 ? 4.568 2.531 -11.495 1.00 98.50 185 ILE A CA 1
ATOM 1457 C C . ILE A 1 185 ? 5.189 3.189 -10.258 1.00 98.50 185 ILE A C 1
ATOM 1459 O O . ILE A 1 185 ? 4.663 3.073 -9.150 1.00 98.50 185 ILE A O 1
ATOM 1463 N N . THR A 1 186 ? 6.278 3.936 -10.446 1.00 98.19 186 THR A N 1
ATOM 1464 C CA . THR A 1 186 ? 6.984 4.612 -9.350 1.00 98.19 186 THR A CA 1
ATOM 1465 C C . THR A 1 186 ? 6.097 5.653 -8.662 1.00 98.19 186 THR A C 1
ATOM 1467 O O . THR A 1 186 ? 6.100 5.758 -7.437 1.00 98.19 186 THR A O 1
ATOM 1470 N N . ARG A 1 187 ? 5.302 6.411 -9.428 1.00 97.81 187 ARG A N 1
ATOM 1471 C CA . ARG A 1 187 ? 4.329 7.366 -8.877 1.00 97.81 187 ARG A CA 1
ATOM 1472 C C . ARG A 1 187 ? 3.248 6.672 -8.061 1.00 97.81 187 ARG A C 1
ATOM 1474 O O . ARG A 1 187 ? 2.904 7.165 -6.999 1.00 97.81 187 ARG A O 1
ATOM 1481 N N . ASN A 1 188 ? 2.717 5.543 -8.528 1.00 98.62 188 ASN A N 1
ATOM 1482 C CA . ASN A 1 188 ? 1.720 4.800 -7.756 1.00 98.62 188 ASN A CA 1
ATOM 1483 C C . ASN A 1 188 ? 2.304 4.276 -6.433 1.00 98.62 188 ASN A C 1
ATOM 1485 O O . ASN A 1 188 ? 1.635 4.374 -5.411 1.00 98.62 188 ASN A O 1
ATOM 1489 N N . LEU A 1 189 ? 3.559 3.808 -6.415 1.00 98.56 189 LEU A N 1
ATOM 1490 C CA . LEU A 1 189 ? 4.240 3.434 -5.167 1.00 98.56 189 LEU A CA 1
ATOM 1491 C C . LEU A 1 189 ? 4.412 4.618 -4.207 1.00 98.56 189 LEU A C 1
ATOM 1493 O O . LEU A 1 189 ? 4.193 4.460 -3.009 1.00 98.56 189 LEU A O 1
ATOM 1497 N N . GLU A 1 190 ? 4.758 5.803 -4.714 1.00 97.50 190 GLU A N 1
ATOM 1498 C CA . GLU A 1 190 ? 4.818 7.014 -3.887 1.00 97.50 190 GLU A CA 1
ATOM 1499 C C . GLU A 1 190 ? 3.441 7.389 -3.325 1.00 97.50 190 GLU A C 1
ATOM 1501 O O . GLU A 1 190 ? 3.331 7.658 -2.135 1.00 97.50 190 GLU A O 1
ATOM 1506 N N . ARG A 1 191 ? 2.366 7.292 -4.115 1.00 98.31 191 ARG A N 1
ATOM 1507 C CA . ARG A 1 191 ? 1.011 7.522 -3.593 1.00 98.31 191 ARG A CA 1
ATOM 1508 C C . ARG A 1 191 ? 0.627 6.544 -2.487 1.00 98.31 191 ARG A C 1
ATOM 1510 O O . ARG A 1 191 ? -0.036 6.945 -1.536 1.00 98.31 191 ARG A O 1
ATOM 1517 N N . ILE A 1 192 ? 1.044 5.282 -2.578 1.00 98.69 192 ILE A N 1
ATOM 1518 C CA . ILE A 1 192 ? 0.836 4.302 -1.501 1.00 98.69 192 ILE A CA 1
ATOM 1519 C C . ILE A 1 192 ? 1.649 4.694 -0.254 1.00 98.69 192 ILE A C 1
ATOM 1521 O O . ILE A 1 192 ? 1.143 4.579 0.864 1.00 98.69 192 ILE A O 1
ATOM 1525 N N . ALA A 1 193 ? 2.874 5.201 -0.424 1.00 98.38 193 ALA A N 1
ATOM 1526 C CA . ALA A 1 193 ? 3.686 5.725 0.676 1.00 98.38 193 ALA A CA 1
ATOM 1527 C C . ALA A 1 193 ? 3.022 6.935 1.359 1.00 98.38 193 ALA A C 1
ATOM 1529 O O . ALA A 1 193 ? 2.885 6.941 2.581 1.00 98.38 193 ALA A O 1
ATOM 1530 N N . ASP A 1 194 ? 2.508 7.894 0.583 1.00 98.06 194 ASP A N 1
ATOM 1531 C CA . ASP A 1 194 ? 1.768 9.056 1.089 1.00 98.06 194 ASP A CA 1
ATOM 1532 C C . ASP A 1 194 ? 0.530 8.628 1.894 1.00 98.06 194 ASP A C 1
ATOM 1534 O O . ASP A 1 194 ? 0.290 9.108 3.002 1.00 98.06 194 ASP A O 1
ATOM 1538 N N . LEU A 1 195 ? -0.265 7.697 1.353 1.00 98.44 195 LEU A N 1
ATOM 1539 C CA . LEU A 1 195 ? -1.441 7.150 2.038 1.00 98.44 195 LEU A CA 1
ATOM 1540 C C . LEU A 1 195 ? -1.046 6.432 3.335 1.00 98.44 195 LEU A C 1
ATOM 1542 O O . LEU A 1 195 ? -1.753 6.502 4.336 1.00 98.44 195 LEU A O 1
ATOM 1546 N N . THR A 1 196 ? 0.112 5.779 3.347 1.00 98.31 196 THR A N 1
ATOM 1547 C CA . THR A 1 196 ? 0.643 5.121 4.542 1.00 98.31 196 THR A CA 1
ATOM 1548 C C . THR A 1 196 ? 1.045 6.138 5.607 1.00 98.31 196 THR A C 1
ATOM 1550 O O . THR A 1 196 ? 0.766 5.942 6.792 1.00 98.31 196 THR A O 1
ATOM 1553 N N . THR A 1 197 ? 1.650 7.248 5.188 1.00 97.56 197 THR A N 1
ATOM 1554 C CA . THR A 1 197 ? 1.951 8.384 6.058 1.00 97.56 197 THR A CA 1
ATOM 1555 C C . THR A 1 197 ? 0.671 8.995 6.625 1.00 97.56 197 THR A C 1
ATOM 1557 O O . THR A 1 197 ? 0.635 9.267 7.821 1.00 97.56 197 THR A O 1
ATOM 1560 N N . ASN A 1 198 ? -0.407 9.120 5.838 1.00 97.19 198 ASN A N 1
ATOM 1561 C CA . ASN A 1 198 ? -1.705 9.593 6.343 1.00 97.19 198 ASN A CA 1
ATOM 1562 C C . ASN A 1 198 ? -2.242 8.700 7.471 1.00 97.19 198 ASN A C 1
ATOM 1564 O O . ASN A 1 198 ? -2.679 9.216 8.500 1.00 97.19 198 ASN A O 1
ATOM 1568 N N . ILE A 1 199 ? -2.159 7.373 7.315 1.00 97.06 199 ILE A N 1
ATOM 1569 C CA . ILE A 1 199 ? -2.551 6.427 8.370 1.00 97.06 199 ILE A CA 1
ATOM 1570 C C . ILE A 1 199 ? -1.734 6.683 9.642 1.00 97.06 199 ILE A C 1
ATOM 1572 O O . ILE A 1 199 ? -2.301 6.771 10.729 1.00 97.06 199 ILE A O 1
ATOM 1576 N N . ALA A 1 200 ? -0.413 6.832 9.523 1.00 96.44 200 ALA A N 1
ATOM 1577 C CA . ALA A 1 200 ? 0.453 7.095 10.669 1.00 96.44 200 ALA A CA 1
ATOM 1578 C C . ALA A 1 200 ? 0.165 8.460 11.327 1.00 96.44 200 ALA A C 1
ATOM 1580 O O . ALA A 1 200 ? 0.075 8.548 12.551 1.00 96.44 200 ALA A O 1
ATOM 1581 N N . GLU A 1 201 ? -0.053 9.520 10.547 1.00 94.00 201 GLU A N 1
ATOM 1582 C CA . GLU A 1 201 ? -0.460 10.834 11.064 1.00 94.00 201 GLU A CA 1
ATOM 1583 C C . GLU A 1 201 ? -1.781 10.750 11.840 1.00 94.00 201 GLU A C 1
ATOM 1585 O O . GLU A 1 201 ? -1.920 11.347 12.912 1.00 94.00 201 GLU A O 1
ATOM 1590 N N . ASP A 1 202 ? -2.732 9.965 11.334 1.00 92.31 202 ASP A N 1
ATOM 1591 C CA . ASP A 1 202 ? -4.016 9.726 11.981 1.00 92.31 202 ASP A CA 1
ATOM 1592 C C . ASP A 1 202 ? -3.881 8.957 13.295 1.00 92.31 202 ASP A C 1
ATOM 1594 O O . ASP A 1 202 ? -4.596 9.273 14.249 1.00 92.31 202 ASP A O 1
ATOM 1598 N N . VAL A 1 203 ? -2.943 8.004 13.385 1.00 91.31 203 VAL A N 1
ATOM 1599 C CA . VAL A 1 203 ? -2.590 7.330 14.648 1.00 91.31 203 VAL A CA 1
ATOM 1600 C C . VAL A 1 203 ? -2.122 8.356 15.671 1.00 91.31 203 VAL A C 1
ATOM 1602 O O . VAL A 1 203 ? -2.627 8.379 16.796 1.00 91.31 203 VAL A O 1
ATOM 1605 N N . VAL A 1 204 ? -1.188 9.233 15.290 1.00 89.81 204 VAL A N 1
ATOM 1606 C CA . VAL A 1 204 ? -0.662 10.230 16.228 1.00 89.81 204 VAL A CA 1
ATOM 1607 C C . VAL A 1 204 ? -1.763 11.184 16.679 1.00 89.81 204 VAL A C 1
ATOM 1609 O O . VAL A 1 204 ? -1.924 11.405 17.879 1.00 89.81 204 VAL A O 1
ATOM 1612 N N . PHE A 1 205 ? -2.579 11.678 15.746 1.00 84.25 205 PHE A N 1
ATOM 1613 C CA . PHE A 1 205 ? -3.711 12.540 16.076 1.00 84.25 205 PHE A CA 1
ATOM 1614 C C . PHE A 1 205 ? -4.718 11.842 17.002 1.00 84.25 205 PHE A C 1
ATOM 1616 O O . PHE A 1 205 ? -5.248 12.459 17.929 1.00 84.25 205 PHE A O 1
ATOM 1623 N N . ALA A 1 206 ? -4.986 10.551 16.787 1.00 81.44 206 ALA A N 1
ATOM 1624 C CA . ALA A 1 206 ? -5.958 9.813 17.582 1.00 81.44 206 ALA A CA 1
ATOM 1625 C C . ALA A 1 206 ? -5.538 9.648 19.054 1.00 81.44 206 ALA A C 1
ATOM 1627 O O . ALA A 1 206 ? -6.406 9.637 19.941 1.00 81.44 206 ALA A O 1
ATOM 1628 N N . ILE A 1 207 ? -4.232 9.527 19.307 1.00 79.75 207 ILE A N 1
ATOM 1629 C CA . ILE A 1 207 ? -3.673 9.276 20.639 1.00 79.75 207 ILE A CA 1
ATOM 1630 C C . ILE A 1 207 ? -3.322 10.590 21.352 1.00 79.75 207 ILE A C 1
ATOM 1632 O O . ILE A 1 207 ? -3.719 10.765 22.503 1.00 79.75 207 ILE A O 1
ATOM 1636 N N . ASP A 1 208 ? -2.635 11.515 20.676 1.00 72.56 208 ASP A N 1
ATOM 1637 C CA . ASP A 1 208 ? -2.103 12.758 21.267 1.00 72.56 208 ASP A CA 1
ATOM 1638 C C . ASP A 1 208 ? -3.120 13.918 21.218 1.00 72.56 208 ASP A C 1
ATOM 1640 O O . ASP A 1 208 ? -3.069 14.855 22.008 1.00 72.56 208 ASP A O 1
ATOM 1644 N N . GLY A 1 209 ? -4.088 13.865 20.294 1.00 60.84 209 GLY A N 1
ATOM 1645 C CA . GLY A 1 209 ? -5.051 14.948 20.061 1.00 60.84 209 GLY A CA 1
ATOM 1646 C C . GLY A 1 209 ? -4.475 16.166 19.324 1.00 60.84 209 GLY A C 1
ATOM 1647 O O . GLY A 1 209 ? -5.223 17.101 19.036 1.00 60.84 209 GLY A O 1
ATOM 1648 N N . GLU A 1 210 ? -3.182 16.156 18.984 1.00 51.78 210 GLU A N 1
ATOM 1649 C CA . GLU A 1 210 ? -2.510 17.199 18.205 1.00 51.78 210 GLU A CA 1
ATOM 1650 C C . GLU A 1 210 ? -2.445 16.846 16.712 1.00 51.78 210 GLU A C 1
ATOM 1652 O O . GLU A 1 210 ? -2.107 15.728 16.320 1.00 51.78 210 GLU A O 1
ATOM 1657 N N . VAL A 1 211 ? -2.784 17.812 15.850 1.00 54.47 211 VAL A N 1
ATOM 1658 C CA . VAL A 1 211 ? -2.713 17.662 14.387 1.00 54.47 211 VAL A CA 1
ATOM 1659 C C . VAL A 1 211 ? -1.268 17.873 13.932 1.00 54.47 211 VAL A C 1
ATOM 1661 O O . VAL A 1 211 ? -0.755 18.982 14.035 1.00 54.47 211 VAL A O 1
ATOM 1664 N N . ILE A 1 212 ? -0.631 16.847 13.359 1.00 57.66 212 ILE A N 1
ATOM 1665 C CA . ILE A 1 212 ? 0.760 16.920 12.857 1.00 57.66 212 ILE A CA 1
ATOM 1666 C C . ILE A 1 212 ? 0.884 17.578 11.466 1.00 57.66 212 ILE A C 1
ATOM 1668 O O . ILE A 1 212 ? 1.992 17.844 10.997 1.00 57.66 212 ILE A O 1
ATOM 1672 N N . LYS A 1 213 ? -0.228 17.911 10.795 1.00 45.66 213 LYS A N 1
ATOM 1673 C CA . LYS A 1 213 ? -0.179 18.438 9.421 1.00 45.66 213 LYS A CA 1
ATOM 1674 C C . LYS A 1 213 ? 0.735 19.670 9.286 1.00 45.66 213 LYS A C 1
ATOM 1676 O O . LYS A 1 213 ? 0.477 20.719 9.867 1.00 45.66 213 LYS A O 1
ATOM 1681 N N . HIS A 1 214 ? 1.723 19.526 8.395 1.00 47.25 214 HIS A N 1
ATOM 1682 C CA . HIS A 1 214 ? 2.690 20.514 7.888 1.00 47.25 214 HIS A CA 1
ATOM 1683 C C . HIS A 1 214 ? 3.900 20.888 8.771 1.00 47.25 214 HIS A C 1
ATOM 1685 O O . HIS A 1 214 ? 3.997 21.992 9.299 1.00 47.25 214 HIS A O 1
ATOM 1691 N N . HIS A 1 215 ? 4.956 20.067 8.692 1.00 44.16 215 HIS A N 1
ATOM 1692 C CA . HIS A 1 215 ? 6.352 20.498 8.884 1.00 44.16 215 HIS A CA 1
ATOM 1693 C C . HIS A 1 215 ? 7.210 20.354 7.602 1.00 44.16 215 HIS A C 1
ATOM 1695 O O . HIS A 1 215 ? 8.328 19.844 7.630 1.00 44.16 215 HIS A O 1
ATOM 1701 N N . LYS A 1 216 ? 6.737 20.865 6.451 1.00 41.94 216 LYS A N 1
ATOM 1702 C CA . LYS A 1 216 ? 7.594 21.153 5.274 1.00 41.94 216 LYS A CA 1
ATOM 1703 C C . LYS A 1 216 ? 7.639 22.681 5.016 1.00 41.94 216 LYS A C 1
ATOM 1705 O O . LYS A 1 216 ? 6.721 23.245 4.439 1.00 41.94 216 LYS A O 1
ATOM 1710 N N . LYS A 1 217 ? 8.782 23.289 5.394 1.00 37.88 217 LYS A N 1
ATOM 1711 C CA . LYS A 1 217 ? 9.427 24.544 4.910 1.00 37.88 217 LYS A CA 1
ATOM 1712 C C . LYS A 1 217 ? 8.862 25.928 5.310 1.00 37.88 217 LYS A C 1
ATOM 1714 O O . LYS A 1 217 ? 8.306 26.628 4.475 1.00 37.88 217 LYS A O 1
ATOM 1719 N N . ASN A 1 218 ? 9.284 26.439 6.472 1.00 29.06 218 ASN A N 1
ATOM 1720 C CA . ASN A 1 218 ? 9.697 27.849 6.579 1.00 29.06 218 ASN A CA 1
ATOM 1721 C C . ASN A 1 218 ? 11.210 27.934 6.324 1.00 29.06 218 ASN A C 1
ATOM 1723 O O . ASN A 1 218 ? 12.016 27.919 7.251 1.00 29.06 218 ASN A O 1
ATOM 1727 N N . LYS A 1 219 ? 11.613 27.990 5.047 1.00 31.58 219 LYS A N 1
ATOM 1728 C CA . LYS A 1 219 ? 12.905 28.594 4.695 1.00 31.58 219 LYS A CA 1
ATOM 1729 C C . LYS A 1 219 ? 12.692 30.102 4.733 1.00 31.58 219 LYS A C 1
ATOM 1731 O O . LYS A 1 219 ? 12.210 30.686 3.768 1.00 31.58 219 LYS A O 1
ATOM 1736 N N . ILE A 1 220 ? 13.016 30.712 5.866 1.00 34.22 220 ILE A N 1
ATOM 1737 C CA . ILE A 1 220 ? 13.294 32.144 5.912 1.00 34.22 220 ILE A CA 1
ATOM 1738 C C . ILE A 1 220 ? 14.561 32.323 5.070 1.00 34.22 220 ILE A C 1
ATOM 1740 O O . ILE A 1 220 ? 15.616 31.786 5.404 1.00 34.22 220 ILE A O 1
ATOM 1744 N N . ASN A 1 221 ? 14.426 32.979 3.920 1.00 30.02 221 ASN A N 1
ATOM 1745 C CA . ASN A 1 221 ? 15.553 33.344 3.074 1.00 30.02 221 ASN A CA 1
ATOM 1746 C C . ASN A 1 221 ? 16.345 34.457 3.771 1.00 30.02 221 ASN A C 1
ATOM 1748 O O . ASN A 1 221 ? 16.079 35.638 3.566 1.00 30.02 221 ASN A O 1
ATOM 1752 N N . GLU A 1 222 ? 17.341 34.082 4.569 1.00 40.50 222 GLU A N 1
ATOM 1753 C CA . GLU A 1 222 ? 18.519 34.920 4.769 1.00 40.50 222 GLU A CA 1
ATOM 1754 C C . GLU A 1 222 ? 19.443 34.746 3.562 1.00 40.50 222 GLU A C 1
ATOM 1756 O O . GLU A 1 222 ? 20.313 33.882 3.530 1.00 40.50 222 GLU A O 1
ATOM 1761 N N . THR A 1 223 ? 19.258 35.586 2.551 1.00 32.03 223 THR A N 1
ATOM 1762 C CA . THR A 1 223 ? 20.347 35.951 1.642 1.00 32.03 223 THR A CA 1
ATOM 1763 C C . THR A 1 223 ? 20.214 37.430 1.351 1.00 32.03 223 THR A C 1
ATOM 1765 O O . THR A 1 223 ? 19.383 37.849 0.546 1.00 32.03 223 THR A O 1
ATOM 1768 N N . GLY A 1 224 ? 21.024 38.220 2.053 1.00 34.12 224 GLY A N 1
ATOM 1769 C CA . GLY A 1 224 ? 21.228 39.618 1.733 1.00 34.12 224 GLY A CA 1
ATOM 1770 C C . GLY A 1 224 ? 21.844 39.752 0.348 1.00 34.12 224 GLY A C 1
ATOM 1771 O O . GLY A 1 224 ? 22.880 39.157 0.069 1.00 34.12 224 GLY A O 1
ATOM 1772 N N . ILE A 1 225 ? 21.222 40.573 -0.492 1.00 31.92 225 ILE A N 1
ATOM 1773 C CA . ILE A 1 225 ? 21.908 41.303 -1.552 1.00 31.92 225 ILE A CA 1
ATOM 1774 C C . ILE A 1 225 ? 21.368 42.729 -1.508 1.00 31.92 225 ILE A C 1
ATOM 1776 O O . ILE A 1 225 ? 20.187 42.987 -1.721 1.00 31.92 225 ILE A O 1
ATOM 1780 N N . ASN A 1 226 ? 22.279 43.628 -1.159 1.00 32.91 226 ASN A N 1
ATOM 1781 C CA . ASN A 1 226 ? 22.133 45.068 -1.142 1.00 32.91 226 ASN A CA 1
ATOM 1782 C C . ASN A 1 226 ? 22.242 45.599 -2.578 1.00 32.91 226 ASN A C 1
ATOM 1784 O O . ASN A 1 226 ? 23.275 45.386 -3.213 1.00 32.91 226 ASN A O 1
ATOM 1788 N N . VAL A 1 227 ? 21.221 46.300 -3.072 1.00 30.31 227 VAL A N 1
ATOM 1789 C CA . VAL A 1 227 ? 21.370 47.251 -4.182 1.00 30.31 227 VAL A CA 1
ATOM 1790 C C . VAL A 1 227 ? 20.256 48.294 -4.138 1.00 30.31 227 VAL A C 1
ATOM 1792 O O . VAL A 1 227 ? 19.082 47.938 -4.154 1.00 30.31 227 VAL A O 1
ATOM 1795 N N . GLY A 1 228 ? 20.644 49.569 -4.195 1.00 28.70 228 GLY A N 1
ATOM 1796 C CA . GLY A 1 228 ? 19.840 50.601 -4.850 1.00 28.70 228 GLY A CA 1
ATOM 1797 C C . GLY A 1 228 ? 19.356 51.738 -3.962 1.00 28.70 228 GLY A C 1
ATOM 1798 O O . GLY A 1 228 ? 18.328 51.636 -3.306 1.00 28.70 228 GLY A O 1
ATOM 1799 N N . GLU A 1 229 ? 20.099 52.838 -4.022 1.00 29.36 229 GLU A N 1
ATOM 1800 C CA . GLU A 1 229 ? 19.754 54.195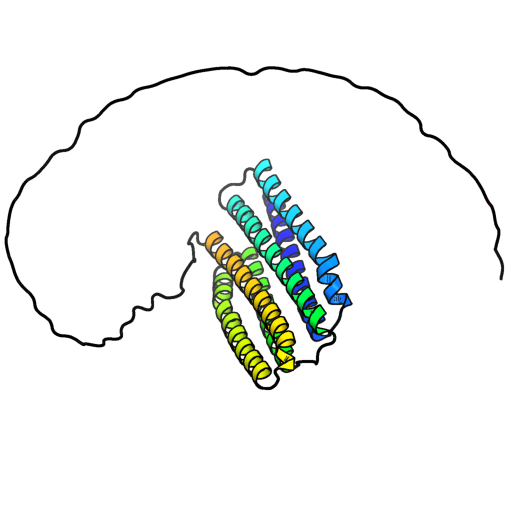 -3.595 1.00 29.36 229 GLU A CA 1
ATOM 1801 C C . GLU A 1 229 ? 18.377 54.670 -4.096 1.00 29.36 229 GLU A C 1
ATOM 1803 O O . GLU A 1 229 ? 17.949 54.306 -5.191 1.00 29.36 229 GLU A O 1
ATOM 1808 N N . GLY A 1 230 ? 17.744 55.592 -3.359 1.00 26.47 230 GLY A N 1
ATOM 1809 C CA . GLY A 1 230 ? 16.703 56.442 -3.941 1.00 26.47 230 GLY A CA 1
ATOM 1810 C C . GLY A 1 230 ? 15.688 57.036 -2.970 1.00 26.47 230 GLY A C 1
ATOM 1811 O O . GLY A 1 230 ? 14.565 56.563 -2.898 1.00 26.47 230 GLY A O 1
ATOM 1812 N N . SER A 1 231 ? 16.083 58.131 -2.317 1.00 30.81 231 SER A N 1
ATOM 1813 C CA . SER A 1 231 ? 15.245 59.313 -2.047 1.00 30.81 231 SER A CA 1
ATOM 1814 C C . SER A 1 231 ? 13.972 59.169 -1.195 1.00 30.81 231 SER A C 1
ATOM 1816 O O . SER A 1 231 ? 12.910 58.766 -1.660 1.00 30.81 231 SER A O 1
ATOM 1818 N N . GLN A 1 232 ? 14.045 59.700 0.032 1.00 30.16 232 GLN A N 1
ATOM 1819 C CA . GLN A 1 232 ? 12.878 60.276 0.714 1.00 30.16 232 GLN A CA 1
ATOM 1820 C C . GLN A 1 232 ? 12.279 61.436 -0.108 1.00 30.16 232 GLN A C 1
ATOM 1822 O O . GLN A 1 232 ? 12.988 62.091 -0.878 1.00 30.16 232 GLN A O 1
ATOM 1827 N N . PRO A 1 233 ? 11.010 61.781 0.155 1.00 34.12 233 PRO A N 1
ATOM 1828 C CA . PRO A 1 233 ? 10.813 63.016 0.903 1.00 34.12 233 PRO A CA 1
ATOM 1829 C C . PRO A 1 233 ? 9.884 62.869 2.112 1.00 34.12 233 PRO A C 1
ATOM 1831 O O . PRO A 1 233 ? 8.880 62.163 2.108 1.00 34.12 233 PRO A O 1
ATOM 1834 N N . SER A 1 234 ? 10.280 63.619 3.134 1.00 28.89 234 SER A N 1
ATOM 1835 C CA . SER A 1 234 ? 9.553 64.079 4.313 1.00 28.89 234 SER A CA 1
ATOM 1836 C C . SER A 1 234 ? 8.118 64.542 4.051 1.00 28.89 234 SER A C 1
ATOM 1838 O O . SER A 1 234 ? 7.874 65.195 3.038 1.00 28.89 234 SER A O 1
ATOM 1840 N N . LEU A 1 235 ? 7.242 64.396 5.049 1.00 30.41 235 LEU A N 1
ATOM 1841 C CA . LEU A 1 235 ? 6.668 65.533 5.785 1.00 30.41 235 LEU A CA 1
ATOM 1842 C C . LEU A 1 235 ? 5.890 65.044 7.015 1.00 30.41 235 LEU A C 1
ATOM 1844 O O . LEU A 1 235 ? 5.219 64.017 7.000 1.00 30.41 235 LEU A O 1
ATOM 1848 N N . SER A 1 236 ? 6.078 65.805 8.081 1.00 28.58 236 SER A N 1
ATOM 1849 C CA . SER A 1 236 ? 5.544 65.696 9.429 1.00 28.58 236 SER A CA 1
ATOM 1850 C C . SER A 1 236 ? 4.049 66.021 9.507 1.00 28.58 236 SER A C 1
ATOM 1852 O O . SER A 1 236 ? 3.537 66.784 8.689 1.00 28.58 236 SER A O 1
ATOM 1854 N N . ASN A 1 237 ? 3.362 65.520 10.535 1.00 29.89 237 ASN A N 1
ATOM 1855 C CA . ASN A 1 237 ? 2.878 66.347 11.649 1.00 29.89 237 ASN A CA 1
ATOM 1856 C C . ASN A 1 237 ? 1.996 65.535 12.603 1.00 29.89 237 ASN A C 1
ATOM 1858 O O . ASN A 1 237 ? 1.283 64.614 12.209 1.00 29.89 237 ASN A O 1
ATOM 1862 N N . ASP A 1 238 ? 2.135 65.936 13.856 1.00 29.14 238 ASP A N 1
ATOM 1863 C CA . ASP A 1 238 ? 1.569 65.413 15.084 1.00 29.14 238 ASP A CA 1
ATOM 1864 C C . ASP A 1 238 ? 0.052 65.621 15.240 1.00 29.14 238 ASP A C 1
ATOM 1866 O O . ASP A 1 238 ? -0.565 66.408 14.524 1.00 29.14 238 ASP A O 1
ATOM 1870 N N . ASP A 1 239 ? -0.460 64.943 16.274 1.00 29.62 239 ASP A N 1
ATOM 1871 C CA . ASP A 1 239 ? -1.597 65.305 17.129 1.00 29.62 239 ASP A CA 1
ATOM 1872 C C . ASP A 1 239 ? -3.004 65.372 16.500 1.00 29.62 239 ASP A C 1
ATOM 1874 O O . ASP A 1 239 ? -3.319 66.243 15.701 1.00 29.62 239 ASP A O 1
ATOM 1878 N N . ASP A 1 240 ? -3.928 64.518 16.961 1.00 33.16 240 ASP A N 1
ATOM 1879 C CA . ASP A 1 240 ? -4.836 64.943 18.036 1.00 33.16 240 ASP A CA 1
ATOM 1880 C C . ASP A 1 240 ? -5.739 63.816 18.575 1.00 33.16 240 ASP A C 1
ATOM 1882 O O . ASP A 1 240 ? -6.030 62.806 17.932 1.00 33.16 240 ASP A O 1
ATOM 1886 N N . LYS A 1 241 ? -6.159 64.029 19.819 1.00 31.38 241 LYS A N 1
ATOM 1887 C CA . LYS A 1 241 ? -6.983 63.188 20.698 1.00 31.38 241 LYS A CA 1
ATOM 1888 C C . LYS A 1 241 ? -8.432 63.024 20.206 1.00 31.38 241 LYS A C 1
ATOM 1890 O O . LYS A 1 241 ? -8.982 63.956 19.632 1.00 31.38 241 LYS A O 1
ATOM 1895 N N . LEU A 1 242 ? -9.110 61.941 20.616 1.00 32.19 242 LEU A N 1
ATOM 1896 C CA . LEU A 1 242 ? -10.245 61.971 21.570 1.00 32.19 242 LEU A CA 1
ATOM 1897 C C . LEU A 1 242 ? -11.012 60.636 21.644 1.00 32.19 242 LEU A C 1
ATOM 1899 O O . LEU A 1 242 ? -11.086 59.856 20.701 1.00 32.19 242 LEU A O 1
ATOM 1903 N N . GLU A 1 243 ? -11.546 60.407 22.839 1.00 30.02 243 GLU A N 1
ATOM 1904 C CA . GLU A 1 243 ? -12.238 59.230 23.356 1.00 30.02 243 GLU A CA 1
ATOM 1905 C C . GLU A 1 243 ? -13.623 58.962 22.735 1.00 30.02 243 GLU A C 1
ATOM 1907 O O . GLU A 1 243 ? -14.373 59.885 22.432 1.00 30.02 243 GLU A O 1
ATOM 1912 N N . GLY A 1 244 ? -14.026 57.685 22.765 1.00 26.77 244 GLY A N 1
ATOM 1913 C CA . GLY A 1 244 ? -15.216 57.298 23.531 1.00 26.77 244 GLY A CA 1
ATOM 1914 C C . GLY A 1 244 ? -16.535 57.036 22.790 1.00 26.77 244 GLY A C 1
ATOM 1915 O O . GLY A 1 244 ? -17.090 57.907 22.132 1.00 26.77 244 GLY A O 1
ATOM 1916 N N . SER A 1 245 ? -17.118 55.878 23.142 1.00 30.83 245 SER A N 1
ATOM 1917 C CA . SER A 1 245 ? -18.563 55.571 23.279 1.00 30.83 245 SER A CA 1
ATOM 1918 C C . SER A 1 245 ? -19.185 54.615 22.242 1.00 30.83 245 SER A C 1
ATOM 1920 O O . SER A 1 245 ? -19.408 54.955 21.086 1.00 30.83 245 SER A O 1
ATOM 1922 N N . GLN A 1 246 ? -19.520 53.405 22.715 1.00 29.73 246 GLN A N 1
ATOM 1923 C CA . GLN A 1 246 ? -20.512 52.468 22.150 1.00 29.73 246 GLN A CA 1
ATOM 1924 C C . GLN A 1 246 ? -21.968 52.921 22.504 1.00 29.73 246 GLN A C 1
ATOM 1926 O O . GLN A 1 246 ? -22.119 53.953 23.153 1.00 29.73 246 GLN A O 1
ATOM 1931 N N . PRO A 1 247 ? -23.031 52.095 22.338 1.00 47.22 247 PRO A N 1
ATOM 1932 C CA . PRO A 1 247 ? -23.712 51.649 21.110 1.00 47.22 247 PRO A CA 1
ATOM 1933 C C . PRO A 1 247 ? -25.258 51.873 21.166 1.00 47.22 247 PRO A C 1
ATOM 1935 O O . PRO A 1 247 ? -25.818 52.147 22.222 1.00 47.22 247 PRO A O 1
ATOM 1938 N N . SER A 1 248 ? -25.987 51.640 20.067 1.00 30.80 248 SER A N 1
ATOM 1939 C CA . SER A 1 248 ? -27.459 51.428 20.049 1.00 30.80 248 SER A CA 1
ATOM 1940 C C . SER A 1 248 ? -27.849 50.772 18.713 1.00 30.80 248 SER A C 1
ATOM 1942 O O . SER A 1 248 ? -27.503 51.311 17.669 1.00 30.80 248 SER A O 1
ATOM 1944 N N . GLN A 1 249 ? -28.242 49.495 18.664 1.00 29.95 249 GLN A N 1
ATOM 1945 C CA . GLN A 1 249 ? -29.582 48.898 18.849 1.00 29.95 249 GLN A CA 1
ATOM 1946 C C . GLN A 1 249 ? -30.626 49.153 17.736 1.00 29.95 249 GLN A C 1
ATOM 1948 O O . GLN A 1 249 ? -30.908 50.290 17.385 1.00 29.95 249 GLN A O 1
ATOM 1953 N N . SER A 1 250 ? -31.216 48.011 17.334 1.00 28.50 250 SER A N 1
ATOM 1954 C CA . SER A 1 250 ? -32.576 47.706 16.841 1.00 28.50 250 SER A CA 1
ATOM 1955 C C . SER A 1 250 ? -33.034 48.118 15.438 1.00 28.50 250 SER A C 1
ATOM 1957 O O . SER A 1 250 ? -33.100 49.300 15.135 1.00 28.50 250 SER A O 1
ATOM 1959 N N . GLU A 1 251 ? -33.458 47.114 14.652 1.00 31.89 251 GLU A N 1
ATOM 1960 C CA . GLU A 1 251 ? -34.841 46.854 14.158 1.00 31.89 251 GLU A CA 1
ATOM 1961 C C . GLU A 1 251 ? -34.779 45.643 13.183 1.00 31.89 251 GLU A C 1
ATOM 1963 O O . GLU A 1 251 ? -33.997 45.653 12.240 1.00 31.89 251 GLU A O 1
ATOM 1968 N N . ASN A 1 252 ? -35.261 44.440 13.539 1.00 30.88 252 ASN A N 1
ATOM 1969 C CA . ASN A 1 252 ? -36.617 43.872 13.359 1.00 30.88 252 ASN A CA 1
ATOM 1970 C C . ASN A 1 252 ? -37.254 44.062 11.966 1.00 30.88 252 ASN A C 1
ATOM 1972 O O . ASN A 1 252 ? -37.373 45.188 11.502 1.00 30.88 252 ASN A O 1
ATOM 1976 N N . VAL A 1 253 ? -37.743 42.967 11.354 1.00 34.91 253 VAL A N 1
ATOM 1977 C CA . VAL A 1 253 ? -39.180 42.683 11.087 1.00 34.91 253 VAL A CA 1
ATOM 1978 C C . VAL A 1 253 ? -39.361 41.389 10.254 1.00 34.91 253 VAL A C 1
ATOM 1980 O O . VAL A 1 253 ? -38.573 41.059 9.371 1.00 34.91 253 VAL A O 1
ATOM 1983 N N . ASP A 1 254 ? -40.435 40.688 10.618 1.00 32.28 254 ASP A N 1
ATOM 1984 C CA . ASP A 1 254 ? -41.015 39.395 10.229 1.00 32.28 254 ASP A CA 1
ATOM 1985 C C . ASP A 1 254 ? -41.608 39.246 8.804 1.00 32.28 254 ASP A C 1
ATOM 1987 O O . ASP A 1 254 ? -41.969 40.238 8.174 1.00 32.28 254 ASP A O 1
ATOM 1991 N N . ASN A 1 255 ? -41.817 37.986 8.358 1.00 33.62 255 ASN A N 1
ATOM 1992 C CA . ASN A 1 255 ? -43.088 37.387 7.837 1.00 33.62 255 ASN A CA 1
ATOM 1993 C C . ASN A 1 255 ? -42.805 35.990 7.211 1.00 33.62 255 ASN A C 1
ATOM 1995 O O . ASN A 1 255 ? -41.895 35.885 6.397 1.00 33.62 255 ASN A O 1
ATOM 1999 N N . VAL A 1 256 ? -43.361 34.838 7.633 1.00 32.72 256 VAL A N 1
ATOM 2000 C CA . VAL A 1 256 ? -44.739 34.255 7.582 1.00 32.72 256 VAL A CA 1
ATOM 2001 C C . VAL A 1 256 ? -45.232 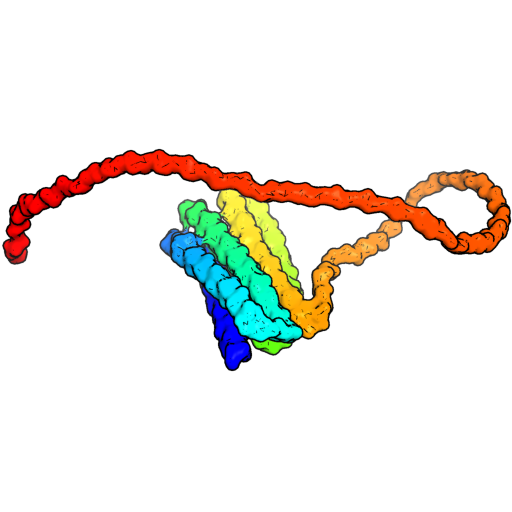33.815 6.183 1.00 32.72 256 VAL A C 1
ATOM 2003 O O . VAL A 1 256 ? -45.278 34.620 5.259 1.00 32.72 256 VAL A O 1
ATOM 2006 N N . GLY A 1 257 ? -45.698 32.552 6.091 1.00 30.16 257 GLY A N 1
ATOM 2007 C CA . GLY A 1 257 ? -46.612 32.006 5.060 1.00 30.16 257 GLY A CA 1
ATOM 2008 C C . GLY A 1 257 ? -46.228 30.587 4.594 1.00 30.16 257 GLY A C 1
ATOM 2009 O O . GLY A 1 257 ? -45.283 30.438 3.832 1.00 30.16 257 GLY A O 1
ATOM 2010 N N . GLU A 1 258 ? -46.717 29.504 5.213 1.00 31.56 258 GLU A N 1
ATOM 2011 C CA . GLU A 1 258 ? -47.941 28.729 4.880 1.00 31.56 258 GLU A CA 1
ATOM 2012 C C . GLU A 1 258 ? -47.969 28.010 3.509 1.00 31.56 258 GLU A C 1
ATOM 2014 O O . GLU A 1 258 ? -47.923 28.645 2.462 1.00 31.56 258 GLU A O 1
ATOM 2019 N N . GLY A 1 259 ? -48.222 26.688 3.540 1.00 27.59 259 GLY A N 1
ATOM 2020 C CA . GLY A 1 259 ? -49.229 26.075 2.656 1.00 27.59 259 GLY A CA 1
ATOM 2021 C C . GLY A 1 259 ? -48.805 25.005 1.631 1.00 27.59 259 GLY A C 1
ATOM 2022 O O . GLY A 1 259 ? -48.306 25.323 0.561 1.00 27.59 259 GLY A O 1
ATOM 2023 N N . SER A 1 260 ? -49.238 23.763 1.906 1.00 32.56 260 SER A N 1
ATOM 2024 C CA . SER A 1 260 ? -49.975 22.884 0.963 1.00 32.56 260 SER A CA 1
ATOM 2025 C C . SER A 1 260 ? -49.219 21.929 0.006 1.00 32.56 260 SER A C 1
ATOM 2027 O O . SER A 1 260 ? -48.832 22.283 -1.100 1.00 32.56 260 SER A O 1
ATOM 2029 N N . GLN A 1 261 ? -49.190 20.638 0.372 1.00 34.88 261 GLN A N 1
ATOM 2030 C CA . GLN A 1 261 ? -49.558 19.514 -0.524 1.00 34.88 261 GLN A CA 1
ATOM 2031 C C . GLN A 1 261 ? -51.100 19.357 -0.480 1.00 34.88 261 GLN A C 1
ATOM 2033 O O . GLN A 1 261 ? -51.654 19.777 0.541 1.00 34.88 261 GLN A O 1
ATOM 2038 N N . PRO A 1 262 ? -51.831 18.783 -1.476 1.00 41.53 262 PRO A N 1
ATOM 2039 C CA . PRO A 1 262 ? -51.557 17.474 -2.110 1.00 41.53 262 PRO A CA 1
ATOM 2040 C C . PRO A 1 262 ? -52.015 17.307 -3.585 1.00 41.53 262 PRO A C 1
ATOM 2042 O O . PRO A 1 262 ? -52.724 18.145 -4.132 1.00 41.53 262 PRO A O 1
ATOM 2045 N N . SER A 1 263 ? -51.679 16.179 -4.230 1.00 31.55 263 SER A N 1
ATOM 2046 C CA . SER A 1 263 ? -52.609 15.445 -5.126 1.00 31.55 263 SER A CA 1
ATOM 2047 C C . SER A 1 263 ? -52.023 14.124 -5.643 1.00 31.55 263 SER A C 1
ATOM 2049 O O . SER A 1 263 ? -50.894 14.054 -6.118 1.00 31.55 263 SER A O 1
ATOM 2051 N N . GLN A 1 264 ? -52.846 13.080 -5.527 1.00 33.28 264 GLN A N 1
ATOM 2052 C CA . GLN A 1 264 ? -52.769 11.800 -6.227 1.00 33.28 264 GLN A CA 1
ATOM 2053 C C . GLN A 1 264 ? -53.552 11.880 -7.552 1.00 33.28 264 GLN A C 1
ATOM 2055 O O . GLN A 1 264 ? -54.579 12.554 -7.598 1.00 33.28 264 GLN A O 1
ATOM 2060 N N . SER A 1 265 ? -53.139 11.095 -8.549 1.00 32.06 265 SER A N 1
ATOM 2061 C CA . SER A 1 265 ? -53.973 10.444 -9.584 1.00 32.06 265 SER A CA 1
ATOM 2062 C C . SER A 1 265 ? -53.070 9.411 -10.280 1.00 32.06 265 SER A C 1
ATOM 2064 O O . SER A 1 265 ? -52.006 9.785 -10.766 1.00 32.06 265 SER A O 1
ATOM 2066 N N . ASN A 1 266 ? -53.240 8.105 -10.054 1.00 30.89 266 ASN A N 1
ATOM 2067 C CA . ASN A 1 266 ? -54.135 7.180 -10.774 1.00 30.89 266 ASN A CA 1
ATOM 2068 C C . ASN A 1 266 ? -54.033 7.282 -12.301 1.00 30.89 266 ASN A C 1
ATOM 2070 O O . ASN A 1 266 ? -54.313 8.343 -12.842 1.00 30.89 266 ASN A O 1
ATOM 2074 N N . ASP A 1 267 ? -53.599 6.177 -12.919 1.00 34.97 267 ASP A N 1
ATOM 2075 C CA . ASP A 1 267 ? -54.194 5.469 -14.072 1.00 34.97 267 ASP A CA 1
ATOM 2076 C C . ASP A 1 267 ? -53.211 4.322 -14.416 1.00 34.97 267 ASP A C 1
ATOM 2078 O O . ASP A 1 267 ? -52.038 4.554 -14.701 1.00 34.97 267 ASP A O 1
ATOM 2082 N N . ASP A 1 268 ? -53.489 3.079 -14.014 1.00 34.84 268 ASP A N 1
ATOM 2083 C CA . ASP A 1 268 ? -54.218 2.066 -14.795 1.00 34.84 268 ASP A CA 1
ATOM 2084 C C . ASP A 1 268 ? -53.717 1.937 -16.245 1.00 34.84 268 ASP A C 1
ATOM 2086 O O . ASP A 1 268 ? -54.110 2.704 -17.113 1.00 34.84 268 ASP A O 1
ATOM 2090 N N . ASP A 1 269 ? -52.926 0.891 -16.519 1.00 37.44 269 ASP A N 1
ATOM 2091 C CA . ASP A 1 269 ? -53.232 0.045 -17.674 1.00 37.44 269 ASP A CA 1
ATOM 2092 C C . ASP A 1 269 ? -52.737 -1.399 -17.491 1.00 37.44 269 ASP A C 1
ATOM 2094 O O . ASP A 1 269 ? -51.576 -1.687 -17.187 1.00 37.44 269 ASP A O 1
ATOM 2098 N N . LYS A 1 270 ? -53.694 -2.314 -17.644 1.00 36.59 270 LYS A N 1
ATOM 2099 C CA . LYS A 1 270 ? -53.532 -3.766 -17.742 1.00 36.59 270 LYS A CA 1
ATOM 2100 C C . LYS A 1 270 ? -53.153 -4.123 -19.179 1.00 36.59 270 LYS A C 1
ATOM 2102 O O . LYS A 1 270 ? -53.583 -3.431 -20.087 1.00 36.59 270 LYS A O 1
ATOM 2107 N N . LEU A 1 271 ? -52.477 -5.260 -19.361 1.00 37.44 271 LEU A N 1
ATOM 2108 C CA . LEU A 1 271 ? -52.706 -6.298 -20.394 1.00 37.44 271 LEU A CA 1
ATOM 2109 C C . LEU A 1 271 ? -51.614 -7.372 -20.186 1.00 37.44 271 LEU A C 1
ATOM 2111 O O . LEU A 1 271 ? -50.429 -7.057 -20.161 1.00 37.44 271 LEU A O 1
ATOM 2115 N N . GLU A 1 272 ? -51.974 -8.556 -19.674 1.00 34.91 272 GLU A N 1
ATOM 2116 C CA . GLU A 1 272 ? -52.064 -9.822 -20.443 1.00 34.91 272 GLU A CA 1
ATOM 2117 C C . GLU A 1 272 ? -50.775 -10.124 -21.234 1.00 34.91 272 GLU A C 1
ATOM 2119 O O . GLU A 1 272 ? -50.390 -9.373 -22.113 1.00 34.91 272 GLU A O 1
ATOM 2124 N N . GLY A 1 273 ? -50.006 -11.183 -20.983 1.00 29.62 273 GLY A N 1
ATOM 2125 C CA . GLY A 1 273 ? -50.391 -12.581 -20.797 1.00 29.62 273 GLY A CA 1
ATOM 2126 C C . GLY A 1 273 ? -49.636 -13.417 -21.847 1.00 29.62 273 GLY A C 1
ATOM 2127 O O . GLY A 1 273 ? -49.404 -12.934 -22.951 1.00 29.62 273 GLY A O 1
ATOM 2128 N N . SER A 1 274 ? -49.317 -14.678 -21.528 1.00 35.50 274 SER A N 1
ATOM 2129 C CA . SER A 1 274 ? -48.834 -15.750 -22.438 1.00 35.50 274 SER A CA 1
ATOM 2130 C C . SER A 1 274 ? -47.322 -16.068 -22.458 1.00 35.50 274 SER A C 1
ATOM 2132 O O . SER A 1 274 ? -46.580 -15.691 -23.358 1.00 35.50 274 SER A O 1
ATOM 2134 N N . GLN A 1 275 ? -46.893 -16.907 -21.511 1.00 37.84 275 GLN A N 1
ATOM 2135 C CA . GLN A 1 275 ? -46.144 -18.142 -21.829 1.00 37.84 275 GLN A CA 1
ATOM 2136 C C . GLN A 1 275 ? -47.191 -19.268 -22.020 1.00 37.84 275 GLN A C 1
ATOM 2138 O O . GLN A 1 275 ? -48.269 -19.106 -21.440 1.00 37.84 275 GLN A O 1
ATOM 2143 N N . PRO A 1 276 ? -46.967 -20.385 -22.761 1.00 44.53 276 PRO A N 1
ATOM 2144 C CA . PRO A 1 276 ? -45.748 -21.210 -22.707 1.00 44.53 276 PRO A CA 1
ATOM 2145 C C . PRO A 1 276 ? -45.353 -21.934 -24.019 1.00 44.53 276 PRO A C 1
ATOM 2147 O O . PRO A 1 276 ? -46.097 -21.973 -24.994 1.00 44.53 276 PRO A O 1
ATOM 2150 N N . SER A 1 277 ? -44.192 -22.594 -24.032 1.00 36.44 277 SER A N 1
ATOM 2151 C CA . SER A 1 277 ? -44.048 -23.925 -24.654 1.00 36.44 277 SER A CA 1
ATOM 2152 C C . SER A 1 277 ? -42.713 -24.560 -24.276 1.00 36.44 277 SER A C 1
ATOM 2154 O O . SER A 1 277 ? -41.637 -24.062 -24.592 1.00 36.44 277 SER A O 1
ATOM 2156 N N . GLN A 1 278 ? -42.828 -25.683 -23.574 1.00 37.44 278 GLN A N 1
ATOM 2157 C CA . GLN A 1 278 ? -41.812 -26.720 -23.506 1.00 37.44 278 GLN A CA 1
ATOM 2158 C C . GLN A 1 278 ? -41.783 -27.470 -24.842 1.00 37.44 278 GLN A C 1
ATOM 2160 O O . GLN A 1 278 ? -42.827 -27.670 -25.463 1.00 37.44 278 GLN A O 1
ATOM 2165 N N . SER A 1 279 ? -40.607 -27.944 -25.234 1.00 39.50 279 SER A N 1
ATOM 2166 C CA . SER A 1 279 ? -40.457 -29.030 -26.199 1.00 39.50 279 SER A CA 1
ATOM 2167 C C . SER A 1 279 ? -39.398 -29.988 -25.675 1.00 39.50 279 SER A C 1
ATOM 2169 O O . SER A 1 279 ? -38.262 -29.588 -25.415 1.00 39.50 279 SER A O 1
ATOM 2171 N N . GLU A 1 280 ? -39.831 -31.228 -25.489 1.00 38.12 280 GLU A N 1
ATOM 2172 C CA . GLU A 1 280 ? -39.056 -32.395 -25.097 1.00 38.12 280 GLU A CA 1
ATOM 2173 C C . GLU A 1 280 ? -38.251 -32.982 -26.272 1.00 38.12 280 GLU A C 1
ATOM 2175 O O . GLU A 1 280 ? -38.629 -32.835 -27.433 1.00 38.12 280 GLU A O 1
ATOM 2180 N N . ASN A 1 281 ? -37.219 -33.741 -25.883 1.00 36.44 281 ASN A N 1
ATOM 2181 C CA . ASN A 1 281 ? -36.637 -34.938 -26.507 1.00 36.44 281 ASN A CA 1
ATOM 2182 C C . ASN A 1 281 ? -35.945 -34.852 -27.871 1.00 36.44 281 ASN A C 1
ATOM 2184 O O . ASN A 1 281 ? -36.606 -34.729 -28.895 1.00 36.44 281 ASN A O 1
ATOM 2188 N N . VAL A 1 282 ? -34.641 -35.181 -27.870 1.00 43.41 282 VAL A N 1
ATOM 2189 C CA . VAL A 1 282 ? -34.089 -36.281 -28.688 1.00 43.41 282 VAL A CA 1
ATOM 2190 C C . VAL A 1 282 ? -32.949 -36.988 -27.929 1.00 43.41 282 VAL A C 1
ATOM 2192 O O . VAL A 1 282 ? -31.978 -36.358 -27.513 1.00 43.41 282 VAL A O 1
ATOM 2195 N N . ASP A 1 283 ? -33.099 -38.306 -27.788 1.00 42.59 283 ASP A N 1
ATOM 2196 C CA . ASP A 1 283 ? -32.117 -39.312 -27.369 1.00 42.59 283 ASP A CA 1
ATOM 2197 C C . ASP A 1 283 ? -30.919 -39.458 -28.334 1.00 42.59 283 ASP A C 1
ATOM 2199 O O . ASP A 1 283 ? -31.105 -39.441 -29.549 1.00 42.59 283 ASP A O 1
ATOM 2203 N N . ASN A 1 284 ? -29.713 -39.732 -27.813 1.00 45.38 284 ASN A N 1
ATOM 2204 C CA . ASN A 1 284 ? -28.760 -40.724 -28.367 1.00 45.38 284 ASN A CA 1
ATOM 2205 C C . ASN A 1 284 ? -27.550 -40.866 -27.415 1.00 45.38 284 ASN A C 1
ATOM 2207 O O . ASN A 1 284 ? -26.820 -39.904 -27.202 1.00 45.38 284 ASN A O 1
ATOM 2211 N N . VAL A 1 285 ? -27.434 -41.947 -26.636 1.00 43.75 285 VAL A N 1
ATOM 2212 C CA . VAL A 1 285 ? -26.703 -43.206 -26.925 1.00 43.75 285 VAL A CA 1
ATOM 2213 C C . VAL A 1 285 ? -25.222 -43.005 -27.276 1.00 43.75 285 VAL A C 1
ATOM 2215 O O . VAL A 1 285 ? -24.887 -42.470 -28.329 1.00 43.75 285 VAL A O 1
ATOM 2218 N N . GLY A 1 286 ? -24.345 -43.541 -26.417 1.00 43.91 286 GLY A N 1
ATOM 2219 C CA . GLY A 1 286 ? -22.918 -43.698 -26.700 1.00 43.91 286 GLY A CA 1
ATOM 2220 C C . GLY A 1 286 ? -22.063 -44.121 -25.500 1.00 43.91 286 GLY A C 1
ATOM 2221 O O . GLY A 1 286 ? -21.098 -43.437 -25.182 1.00 43.91 286 GLY A O 1
ATOM 2222 N N . GLU A 1 287 ? -22.403 -45.228 -24.831 1.00 55.16 287 GLU A N 1
ATOM 2223 C CA . GLU A 1 287 ? -21.415 -46.007 -24.068 1.00 55.16 287 GLU A CA 1
ATOM 2224 C C . GLU A 1 287 ? -20.523 -46.795 -25.041 1.00 55.16 287 GLU A C 1
ATOM 2226 O O . GLU A 1 287 ? -21.024 -47.356 -26.016 1.00 55.16 287 GLU A O 1
ATOM 2231 N N . GLY A 1 288 ? -19.237 -46.938 -24.705 1.00 49.88 288 GLY A N 1
ATOM 2232 C CA . GLY A 1 288 ? -18.539 -48.200 -24.945 1.00 49.88 288 GLY A CA 1
ATOM 2233 C C . GLY A 1 288 ? -17.130 -48.130 -25.532 1.00 49.88 288 GLY A C 1
ATOM 2234 O O . GLY A 1 288 ? -16.978 -48.032 -26.746 1.00 49.88 288 GLY A O 1
ATOM 2235 N N . SER A 1 289 ? -16.174 -48.475 -24.658 1.00 48.38 289 SER A N 1
ATOM 2236 C CA . SER A 1 289 ? -14.833 -49.067 -24.888 1.00 48.38 289 SER A CA 1
ATOM 2237 C C . SER A 1 289 ? -13.636 -48.124 -24.941 1.00 48.38 289 SER A C 1
ATOM 2239 O O . SER A 1 289 ? -13.510 -47.352 -25.913 1.00 48.38 289 SER A O 1
#

Foldseek 3Di:
DLVVLLVVLLVLLVVLLVLLLVLLVLLLCCLQVVPLVSLCCLQPPSLVVLVVSLVVSVVSLVVSCVPPVDDDLSNLSSVLSNLSSVLSNLSSVLSNLSSVLSNVCSPPDDPPVLSVLLVVLSVLLSVLSVQLSVCLVVLPLVSLVVSLVSLVVLVVSLVVSLVVLVVVCVVDVVCPSVSVSSNSNSVSSNSSSVSSNVSSQSSNCSNVVDRPPDPDDPPPDPDDDDDDDDDDDDDDDDDDDDDDDDDDDDDDDDDDDDDDDDDDDDDDDDDDDDDDDDDDDDDDDDDDD

Secondary structure (DSSP, 8-state):
--HHHHHHHHHHHHHHHHHHHHHHHHHHHHHHHT-HHHHHHIIIIIHHHHHHHHHHHHHHHHHHHHHH---THHHHHHHHHHHHHHHHHHHHHHHHHHHHHHHTTSSSPP-HHHHHHHHHHHHHHHHHHHHHHHHHHHT-HHHHHHHHHHHHHHHHHHHHHHHHHHHHHHH-GGGHHHHHHHHHHHHHHHHHHHHHHHHHHHHHHHHH-------S-------------------------------------------------------------------------

pLDDT: mean 79.24, std 27.4, range [26.47, 98.81]

Radius of gyration: 31.62 Å; chains: 1; bounding box: 76×115×53 Å

Sequence (289 aa):
MLEDQLNKLKAKIVGYAFHVESMINKSIKGLMDKDSDLLNEVMKHDEKSANKLEMNIDKNCVVIIAQYSPLAVNLRTILMIMKMNNDLERMADHCVNISRCALDLIDEPNQTKILTSIHIISEQVNKMLKDSINSFIENDINLAKDVCSRDKIVDDAKNNLMTELIGVMHEDKSMINVSMQFIDITRNLERIADLTTNIAEDVVFAIDGEVIKHHKKNKINETGINVGEGSQPSLSNDDDKLEGSQPSQSENVDNVGEGSQPSQSNDDDKLEGSQPSQSENVDNVGEGS